Protein AF-A0A838G4J2-F1 (afdb_monomer)

Structure (mmCIF, N/CA/C/O backbone):
data_AF-A0A838G4J2-F1
#
_entry.id   AF-A0A838G4J2-F1
#
loop_
_atom_site.group_PDB
_atom_site.id
_atom_site.type_symbol
_atom_site.label_atom_id
_atom_site.label_alt_id
_atom_site.label_comp_id
_atom_site.label_asym_id
_atom_site.label_entity_id
_atom_site.label_seq_id
_atom_site.pdbx_PDB_ins_code
_atom_site.Cartn_x
_atom_site.Cartn_y
_atom_site.Cartn_z
_atom_site.occupancy
_atom_site.B_iso_or_equiv
_atom_site.auth_seq_id
_atom_site.auth_comp_id
_atom_site.auth_asym_id
_atom_site.auth_atom_id
_atom_site.pdbx_PDB_model_num
ATOM 1 N N . MET A 1 1 ? -29.573 12.559 17.727 1.00 55.06 1 MET A N 1
ATOM 2 C CA . MET A 1 1 ? -28.124 12.362 17.934 1.00 55.06 1 MET A CA 1
ATOM 3 C C . MET A 1 1 ? -27.653 11.123 17.187 1.00 55.06 1 MET A C 1
ATOM 5 O O . MET A 1 1 ? -26.823 11.290 16.319 1.00 55.06 1 MET A O 1
ATOM 9 N N . GLN A 1 2 ? -28.257 9.945 17.402 1.00 57.22 2 GLN A N 1
ATOM 10 C CA . GLN A 1 2 ? -27.925 8.712 16.660 1.00 57.22 2 GLN A CA 1
ATOM 11 C C . GLN A 1 2 ? -28.218 8.785 15.139 1.00 57.22 2 GLN A C 1
ATOM 13 O O . GLN A 1 2 ? -27.348 8.467 14.342 1.00 57.22 2 GLN A O 1
ATOM 18 N N . GLU A 1 3 ? -29.382 9.307 14.717 1.00 57.34 3 GLU A N 1
ATOM 19 C CA . GLU A 1 3 ? -29.702 9.476 13.278 1.00 57.34 3 GLU A CA 1
ATOM 20 C C . GLU A 1 3 ? -28.812 10.508 12.553 1.00 57.34 3 GLU A C 1
ATOM 22 O O . GLU A 1 3 ? -28.558 10.372 11.357 1.00 57.34 3 GLU A O 1
ATOM 27 N N . ASP A 1 4 ? -28.342 11.547 13.255 1.00 63.69 4 ASP A N 1
ATOM 28 C CA . ASP A 1 4 ? -27.438 12.552 12.670 1.00 63.69 4 ASP A CA 1
ATOM 29 C C . ASP A 1 4 ? -26.024 11.985 12.474 1.00 63.69 4 ASP A C 1
ATOM 31 O O . ASP A 1 4 ? -25.364 12.325 11.491 1.00 63.69 4 ASP A O 1
ATOM 35 N N . ASP A 1 5 ? -25.585 11.103 13.377 1.00 71.31 5 ASP A N 1
ATOM 36 C CA . ASP A 1 5 ? -24.287 10.426 13.311 1.00 71.31 5 ASP A CA 1
ATOM 37 C C . ASP A 1 5 ? -24.256 9.375 12.189 1.00 71.31 5 ASP A C 1
ATOM 39 O O . ASP A 1 5 ? -23.360 9.380 11.344 1.00 71.31 5 ASP A O 1
ATOM 43 N N . GLU A 1 6 ? -25.313 8.565 12.064 1.00 73.31 6 GLU A N 1
ATOM 44 C CA . GLU A 1 6 ? -25.460 7.587 10.977 1.00 73.31 6 GLU A CA 1
ATOM 45 C C . GLU A 1 6 ? -25.506 8.267 9.595 1.00 73.31 6 GLU A C 1
ATOM 47 O O . GLU A 1 6 ? -24.807 7.870 8.657 1.00 73.31 6 GLU A O 1
ATOM 52 N N . GLN A 1 7 ? -26.266 9.362 9.458 1.00 76.94 7 GLN A N 1
ATOM 53 C CA . GLN A 1 7 ? -26.267 10.154 8.225 1.00 76.94 7 GLN A CA 1
ATOM 54 C C . GLN A 1 7 ? -24.915 10.820 7.945 1.00 76.94 7 GLN A C 1
ATOM 56 O O . GLN A 1 7 ? -24.562 10.998 6.774 1.00 76.94 7 GLN A O 1
ATOM 61 N N . GLY A 1 8 ? -24.180 11.211 8.988 1.00 80.94 8 GLY A N 1
ATOM 62 C CA . GLY A 1 8 ? -22.815 11.723 8.891 1.00 80.94 8 GLY A CA 1
ATOM 63 C C . GLY A 1 8 ? -21.875 10.677 8.300 1.00 80.94 8 GLY A C 1
ATOM 64 O O . GLY A 1 8 ? -21.269 10.924 7.255 1.00 80.94 8 GLY A O 1
ATOM 65 N N . ARG A 1 9 ? -21.858 9.476 8.887 1.00 84.56 9 ARG A N 1
ATOM 66 C CA . ARG A 1 9 ? -21.062 8.324 8.438 1.00 84.56 9 ARG A CA 1
ATOM 67 C C . ARG A 1 9 ? -21.363 7.930 6.990 1.00 84.56 9 ARG A C 1
ATOM 69 O O . ARG A 1 9 ? -20.446 7.792 6.181 1.00 84.56 9 ARG A O 1
ATOM 76 N N . ILE A 1 10 ? -22.637 7.843 6.600 1.00 84.62 10 ILE A N 1
ATOM 77 C CA . ILE A 1 10 ? -23.020 7.529 5.209 1.00 84.62 10 ILE A CA 1
ATOM 78 C C . ILE A 1 10 ? -22.512 8.599 4.228 1.00 84.62 10 ILE A C 1
ATOM 80 O O . ILE A 1 10 ? -22.009 8.274 3.147 1.00 84.62 10 ILE A O 1
ATOM 84 N N . ARG A 1 11 ? -22.626 9.889 4.579 1.00 83.44 11 ARG A N 1
ATOM 85 C CA . ARG A 1 11 ? -22.100 10.980 3.739 1.00 83.44 11 ARG A CA 1
ATOM 86 C C . ARG A 1 11 ? -20.579 10.915 3.624 1.00 83.44 11 ARG A C 1
ATOM 88 O O . ARG A 1 11 ? -20.072 11.170 2.529 1.00 83.44 11 ARG A O 1
ATOM 95 N N . SER A 1 12 ? -19.894 10.550 4.705 1.00 86.50 12 SER A N 1
ATOM 96 C CA . SER A 1 12 ? -18.450 10.318 4.741 1.00 86.50 12 SER A CA 1
ATOM 97 C C . SER A 1 12 ? -18.023 9.215 3.785 1.00 86.50 12 SER A C 1
ATOM 99 O O . SER A 1 12 ? -17.251 9.480 2.864 1.00 86.50 12 SER A O 1
ATOM 101 N N . LEU A 1 13 ? -18.629 8.025 3.873 1.00 88.94 13 LEU A N 1
ATOM 102 C CA . LEU A 1 13 ? -18.355 6.917 2.947 1.00 88.94 13 LEU A CA 1
ATOM 103 C C . LEU A 1 13 ? -18.586 7.322 1.488 1.00 88.94 13 LEU A C 1
ATOM 105 O O . LEU A 1 13 ? -17.762 7.047 0.615 1.00 88.94 13 LEU A O 1
ATOM 109 N N . ALA A 1 14 ? -19.681 8.033 1.207 1.00 83.31 14 ALA A N 1
ATOM 110 C CA . ALA A 1 14 ? -19.965 8.522 -0.138 1.00 83.31 14 ALA A CA 1
ATOM 111 C C . ALA A 1 14 ? -18.943 9.570 -0.616 1.00 83.31 14 ALA A C 1
ATOM 113 O O . ALA A 1 14 ? -18.635 9.636 -1.809 1.00 83.31 14 ALA A O 1
ATOM 114 N N . SER A 1 15 ? -18.438 10.414 0.286 1.00 84.25 15 SER A N 1
ATOM 115 C CA . SER A 1 15 ? -17.368 11.371 0.000 1.00 84.25 15 SER A CA 1
ATOM 116 C C . SER A 1 15 ? -16.061 10.650 -0.307 1.00 84.25 15 SER A C 1
ATOM 118 O O . SER A 1 15 ? -15.450 10.916 -1.342 1.00 84.25 15 SER A O 1
ATOM 120 N N . MET A 1 16 ? -15.700 9.669 0.517 1.00 85.31 16 MET A N 1
ATOM 121 C CA . MET A 1 16 ? -14.493 8.871 0.356 1.00 85.31 16 MET A CA 1
ATOM 122 C C . MET A 1 16 ? -14.513 8.061 -0.943 1.00 85.31 16 MET A C 1
ATOM 124 O O . MET A 1 16 ? -13.557 8.103 -1.713 1.00 85.31 16 MET A O 1
ATOM 128 N N . ALA A 1 17 ? -15.635 7.417 -1.272 1.00 84.00 17 ALA A N 1
ATOM 129 C CA . ALA A 1 17 ? -15.800 6.715 -2.544 1.00 84.00 17 ALA A CA 1
ATOM 130 C C . ALA A 1 17 ? -15.555 7.624 -3.761 1.00 84.00 17 ALA A C 1
ATOM 132 O O . ALA A 1 17 ? -15.011 7.170 -4.765 1.00 84.00 17 ALA A O 1
ATOM 133 N N . ARG A 1 18 ? -15.921 8.913 -3.675 1.00 82.38 18 ARG A N 1
ATOM 134 C CA . ARG A 1 18 ? -15.622 9.907 -4.720 1.00 82.38 18 ARG A CA 1
ATOM 135 C C . ARG A 1 18 ? -14.167 10.367 -4.690 1.00 82.38 18 ARG A C 1
ATOM 137 O O . ARG A 1 18 ? -13.589 10.544 -5.756 1.00 82.38 18 ARG A O 1
ATOM 144 N N . ALA A 1 19 ? -13.584 10.567 -3.512 1.00 81.62 19 ALA A N 1
ATOM 145 C CA . ALA A 1 19 ? -12.195 11.002 -3.357 1.00 81.62 19 ALA A CA 1
ATOM 146 C C . ALA A 1 19 ? -11.185 9.930 -3.806 1.00 81.62 19 ALA A C 1
ATOM 148 O O . ALA A 1 19 ? -10.143 10.272 -4.357 1.00 81.62 19 ALA A O 1
ATOM 149 N N . LEU A 1 20 ? -11.527 8.648 -3.639 1.00 79.75 20 LEU A N 1
ATOM 150 C CA . LEU A 1 20 ? -10.748 7.482 -4.079 1.00 79.75 20 LEU A CA 1
ATOM 151 C C . LEU A 1 20 ? -11.102 7.007 -5.503 1.00 79.75 20 LEU A C 1
ATOM 153 O O . LEU A 1 20 ? -10.607 5.972 -5.962 1.00 79.75 20 LEU A O 1
ATOM 157 N N . ALA A 1 21 ? -12.004 7.710 -6.197 1.00 69.38 21 ALA A N 1
ATOM 158 C CA . ALA A 1 21 ? -12.370 7.398 -7.577 1.00 69.38 21 ALA A CA 1
ATOM 159 C C . ALA A 1 21 ? -11.276 7.754 -8.608 1.00 69.38 21 ALA A C 1
ATOM 161 O O . ALA A 1 21 ? -11.091 6.963 -9.534 1.00 69.38 21 ALA A O 1
ATOM 162 N N . PRO A 1 22 ? -10.553 8.891 -8.505 1.00 71.06 22 PRO A N 1
ATOM 163 C CA . PRO A 1 22 ? -9.426 9.189 -9.384 1.00 71.06 22 PRO A CA 1
ATOM 164 C C . PRO A 1 22 ? -8.222 8.283 -9.093 1.00 71.06 22 PRO A C 1
ATOM 166 O O . PRO A 1 22 ? -7.974 7.927 -7.940 1.00 71.06 22 PRO A O 1
ATOM 169 N N . SER A 1 23 ? -7.423 7.989 -10.122 1.00 61.53 23 SER A N 1
ATOM 170 C CA . SER A 1 23 ? -6.108 7.357 -9.980 1.00 61.53 23 SER A CA 1
ATOM 171 C C . SER A 1 23 ? -5.197 8.229 -9.112 1.00 61.53 23 SER A C 1
ATOM 173 O O . SER A 1 23 ? -4.906 9.380 -9.447 1.00 61.53 23 SER A O 1
ATOM 175 N N . GLY A 1 24 ? -4.757 7.692 -7.978 1.00 66.94 24 GLY A N 1
ATOM 176 C CA . GLY A 1 24 ? -3.848 8.353 -7.047 1.00 66.94 24 GLY A CA 1
ATOM 177 C C . GLY A 1 24 ? -2.755 7.394 -6.598 1.00 66.94 24 GLY A C 1
ATOM 178 O O . GLY A 1 24 ? -2.951 6.181 -6.599 1.00 66.94 24 GLY A O 1
ATOM 179 N N . ALA A 1 25 ? -1.597 7.933 -6.214 1.00 79.44 25 ALA A N 1
ATOM 180 C CA . ALA A 1 25 ? -0.520 7.118 -5.664 1.00 79.44 25 ALA A CA 1
ATOM 181 C C . ALA A 1 25 ? -1.006 6.375 -4.409 1.00 79.44 25 ALA A C 1
ATOM 183 O O . ALA A 1 25 ? -1.618 6.982 -3.526 1.00 79.44 25 ALA A O 1
ATOM 184 N N . LEU A 1 26 ? -0.694 5.080 -4.323 1.00 85.12 26 LEU A N 1
ATOM 185 C CA . LEU A 1 26 ? -1.144 4.194 -3.249 1.00 85.12 26 LEU A CA 1
ATOM 186 C C . LEU A 1 26 ? -0.941 4.776 -1.832 1.00 85.12 26 LEU A C 1
ATOM 188 O O . LEU A 1 26 ? -1.915 4.778 -1.084 1.00 85.12 26 LEU A O 1
ATOM 192 N N . PRO A 1 27 ? 0.222 5.357 -1.455 1.00 86.06 27 PRO A N 1
ATOM 193 C CA . PRO A 1 27 ? 0.401 5.934 -0.116 1.00 86.06 27 PRO A CA 1
ATOM 194 C C . PRO A 1 27 ? -0.630 7.012 0.235 1.00 86.06 27 PRO A C 1
ATOM 196 O O . PRO A 1 27 ? -1.109 7.071 1.362 1.00 86.06 27 PRO A O 1
ATOM 199 N N . LYS A 1 28 ? -1.030 7.823 -0.749 1.00 87.31 28 LYS A N 1
ATOM 200 C CA . LYS A 1 28 ? -2.012 8.891 -0.555 1.00 87.31 28 LYS A CA 1
ATOM 201 C C . LYS A 1 28 ? -3.428 8.344 -0.380 1.00 87.31 28 LYS A C 1
ATOM 203 O O . LYS A 1 28 ? -4.200 8.901 0.390 1.00 87.31 28 LYS A O 1
ATOM 208 N N . LEU A 1 29 ? -3.776 7.264 -1.086 1.00 90.25 29 LEU A N 1
ATOM 209 C CA . LEU A 1 29 ? -5.066 6.584 -0.907 1.00 90.25 29 LEU A CA 1
ATOM 210 C C . LEU A 1 29 ? -5.195 6.022 0.516 1.00 90.25 29 LEU A C 1
ATOM 212 O O . LEU A 1 29 ? -6.239 6.190 1.141 1.00 90.25 29 LEU A O 1
ATOM 216 N N . LEU A 1 30 ? -4.124 5.399 1.022 1.00 92.75 30 LEU A N 1
ATOM 217 C CA . LEU A 1 30 ? -4.076 4.836 2.375 1.00 92.75 30 LEU A CA 1
ATOM 218 C C . LEU A 1 30 ? -4.164 5.934 3.440 1.00 92.75 30 LEU A C 1
ATOM 220 O O . LEU A 1 30 ? -4.954 5.806 4.366 1.00 92.75 30 LEU A O 1
ATOM 224 N N . GLU A 1 31 ? -3.419 7.031 3.276 1.00 93.06 31 GLU A N 1
ATOM 225 C CA . GLU A 1 31 ? -3.470 8.180 4.189 1.00 93.06 31 GLU A CA 1
ATOM 226 C C . GLU A 1 31 ? -4.873 8.793 4.265 1.00 93.06 31 GLU A C 1
ATOM 228 O O . GLU A 1 31 ? -5.394 8.983 5.359 1.00 93.06 31 GLU A O 1
ATOM 233 N N . MET A 1 32 ? -5.526 9.041 3.124 1.00 92.50 32 MET A N 1
ATOM 234 C CA . MET A 1 32 ? -6.889 9.590 3.116 1.00 92.50 32 MET A CA 1
ATOM 235 C C . MET A 1 32 ? -7.882 8.666 3.827 1.00 92.50 32 MET A C 1
ATOM 237 O O . MET A 1 32 ? -8.723 9.138 4.588 1.00 92.50 32 MET A O 1
ATOM 241 N N . ALA A 1 33 ? -7.793 7.353 3.594 1.00 93.75 33 ALA A N 1
ATOM 242 C CA . ALA A 1 33 ? -8.650 6.389 4.275 1.00 93.75 33 ALA A CA 1
ATOM 243 C C . ALA A 1 33 ? -8.375 6.333 5.785 1.00 93.75 33 ALA A C 1
ATOM 245 O O . ALA A 1 33 ? -9.323 6.240 6.562 1.00 93.75 33 ALA A O 1
ATOM 246 N N . ALA A 1 34 ? -7.110 6.445 6.200 1.00 96.12 34 ALA A N 1
ATOM 247 C CA . ALA A 1 34 ? -6.728 6.506 7.606 1.00 96.12 34 ALA A CA 1
ATOM 248 C C . ALA A 1 34 ? -7.311 7.750 8.294 1.00 96.12 34 ALA A C 1
ATOM 250 O O . ALA A 1 34 ? -7.906 7.635 9.363 1.00 96.12 34 ALA A O 1
ATOM 251 N N . GLU A 1 35 ? -7.187 8.934 7.681 1.00 95.56 35 GLU A N 1
ATOM 252 C CA . GLU A 1 35 ? -7.717 10.189 8.241 1.00 95.56 35 GLU A CA 1
ATOM 253 C C . GLU A 1 35 ? -9.244 10.153 8.379 1.00 95.56 35 GLU A C 1
ATOM 255 O O . GLU A 1 35 ? -9.797 10.598 9.385 1.00 95.56 35 GLU A O 1
ATOM 260 N N . GLU A 1 36 ? -9.927 9.571 7.396 1.00 94.62 36 GLU A N 1
ATOM 261 C CA . GLU A 1 36 ? -11.376 9.386 7.422 1.00 94.62 36 GLU A CA 1
ATOM 262 C C . GLU A 1 36 ? -11.824 8.404 8.500 1.00 94.62 36 GLU A C 1
ATOM 264 O O . GLU A 1 36 ? -12.756 8.700 9.246 1.00 94.62 36 GLU A O 1
ATOM 269 N N . ALA A 1 37 ? -11.152 7.255 8.612 1.00 95.12 37 ALA A N 1
ATOM 270 C CA . ALA A 1 37 ? -11.400 6.313 9.696 1.00 95.12 37 ALA A CA 1
ATOM 271 C C . ALA A 1 37 ? -11.196 6.999 11.053 1.00 95.12 37 ALA A C 1
ATOM 273 O O . ALA A 1 37 ? -12.051 6.888 11.926 1.00 95.12 37 ALA A O 1
ATOM 274 N N . CYS A 1 38 ? -10.115 7.770 11.203 1.00 96.38 38 CYS A N 1
ATOM 275 C CA . CYS A 1 38 ? -9.794 8.468 12.444 1.00 96.38 38 CYS A CA 1
ATOM 276 C C . CYS A 1 38 ? -10.901 9.447 12.850 1.00 96.38 38 CYS A C 1
ATOM 278 O O . CYS A 1 38 ? -11.342 9.439 13.998 1.00 96.38 38 CYS A O 1
ATOM 280 N N . GLY A 1 39 ? -11.394 10.250 11.903 1.00 93.88 39 GLY A N 1
ATOM 281 C CA . GLY A 1 39 ? -12.465 11.212 12.156 1.00 93.88 39 GLY A CA 1
ATOM 282 C C . GLY A 1 39 ? -13.822 10.557 12.419 1.00 93.88 39 GLY A C 1
ATOM 283 O O . GLY A 1 39 ? -14.478 10.881 13.406 1.00 93.88 39 GLY A O 1
ATOM 284 N N . ALA A 1 40 ? -14.251 9.637 11.555 1.00 92.12 40 ALA A N 1
ATOM 285 C CA . ALA A 1 40 ? -15.595 9.062 11.611 1.00 92.12 40 ALA A CA 1
ATOM 286 C C . ALA A 1 40 ? -15.789 8.047 12.747 1.00 92.12 40 ALA A C 1
ATOM 288 O O . ALA A 1 40 ? -16.898 7.908 13.259 1.00 92.12 40 ALA A O 1
ATOM 289 N N . LEU A 1 41 ? -14.717 7.361 13.156 1.00 94.06 41 LEU A N 1
ATOM 290 C CA . LEU A 1 41 ? -14.727 6.481 14.323 1.00 94.06 41 LEU A CA 1
ATOM 291 C C . LEU A 1 41 ? -14.454 7.236 15.629 1.00 94.06 41 LEU A C 1
ATOM 293 O O . LEU A 1 41 ? -14.418 6.602 16.682 1.00 94.06 41 LEU A O 1
ATOM 297 N N . CYS A 1 42 ? -14.212 8.553 15.588 1.00 94.44 42 CYS A N 1
ATOM 298 C CA . CYS A 1 42 ? -13.693 9.305 16.734 1.00 94.44 42 CYS A CA 1
ATOM 299 C C . CYS A 1 42 ? -12.491 8.585 17.374 1.00 94.44 42 CYS A C 1
ATOM 301 O O . CYS A 1 42 ? -12.417 8.444 18.594 1.00 94.44 42 CYS A O 1
ATOM 303 N N . ALA A 1 43 ? -11.607 8.031 16.543 1.00 96.94 43 ALA A N 1
ATOM 304 C CA . ALA A 1 43 ? -10.437 7.313 17.015 1.00 96.94 43 ALA A CA 1
ATOM 305 C C . ALA A 1 43 ? -9.373 8.319 17.462 1.00 96.94 43 ALA A C 1
ATOM 307 O O . ALA A 1 43 ? -9.205 9.382 16.861 1.00 96.94 43 ALA A O 1
ATOM 308 N N . ALA A 1 44 ? -8.628 7.951 18.497 1.00 97.12 44 ALA A N 1
ATOM 309 C CA . ALA A 1 44 ? -7.443 8.665 18.923 1.00 97.12 44 ALA A CA 1
ATOM 310 C C . ALA A 1 44 ? -6.344 8.562 17.860 1.00 97.12 44 ALA A C 1
ATOM 312 O O . ALA A 1 44 ? -5.781 9.580 17.477 1.00 97.12 44 ALA A O 1
ATOM 313 N N . SER A 1 45 ? -6.063 7.359 17.354 1.00 97.38 45 SER A N 1
ATOM 314 C CA . SER A 1 45 ? -5.154 7.151 16.223 1.00 97.38 45 SER A CA 1
ATOM 315 C C . SER A 1 45 ? -5.636 6.036 15.301 1.00 97.38 45 SER A C 1
ATOM 317 O O . SER A 1 45 ? -6.426 5.181 15.706 1.00 97.38 45 SER A O 1
ATOM 319 N N . VAL A 1 46 ? -5.171 6.064 14.049 1.00 97.56 46 VAL A N 1
ATOM 320 C CA . VAL A 1 46 ? -5.384 5.000 13.061 1.00 97.56 46 VAL A CA 1
ATOM 321 C C . VAL A 1 46 ? -4.086 4.708 12.321 1.00 97.56 46 VAL A C 1
ATOM 323 O O . VAL A 1 46 ? -3.469 5.610 11.753 1.00 97.56 46 VAL A O 1
ATOM 326 N N . SER A 1 47 ? -3.732 3.434 12.268 1.00 95.69 47 SER A N 1
ATOM 327 C CA . SER A 1 47 ? -2.593 2.887 11.544 1.00 95.69 47 SER A CA 1
ATOM 328 C C . SER A 1 47 ? -3.083 2.086 10.348 1.00 95.69 47 SER A C 1
ATOM 330 O O . SER A 1 47 ? -4.050 1.329 10.447 1.00 95.69 47 SER A O 1
ATOM 332 N N . VAL A 1 48 ? -2.419 2.239 9.205 1.00 95.38 48 VAL 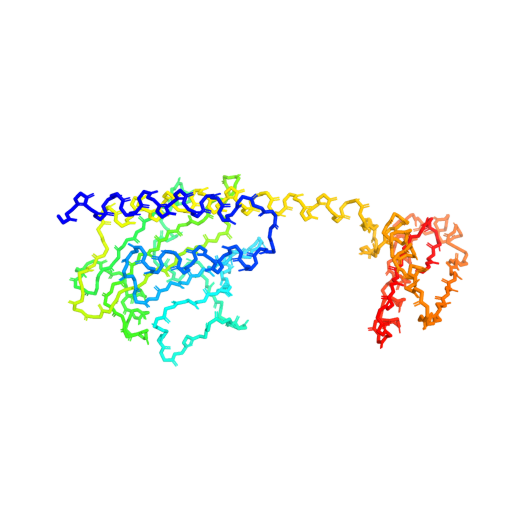A N 1
ATOM 333 C CA . VAL A 1 48 ? -2.651 1.403 8.024 1.00 95.38 48 VAL A CA 1
ATOM 334 C C . VAL A 1 48 ? -1.368 0.677 7.684 1.00 95.38 48 VAL A C 1
ATOM 336 O O . VAL A 1 48 ? -0.348 1.300 7.373 1.00 95.38 48 VAL A O 1
ATOM 339 N N . SER A 1 49 ? -1.447 -0.645 7.675 1.00 92.12 49 SER A N 1
ATOM 340 C CA . SER A 1 49 ? -0.301 -1.521 7.502 1.00 92.12 49 SER A CA 1
ATOM 341 C C . SER A 1 49 ? -0.482 -2.429 6.296 1.00 92.12 49 SER A C 1
ATOM 343 O O . SER A 1 49 ? -1.594 -2.789 5.913 1.00 92.12 49 SER A O 1
ATOM 345 N N . ARG A 1 50 ? 0.628 -2.801 5.663 1.00 90.81 50 ARG A N 1
ATOM 346 C CA . ARG A 1 50 ? 0.656 -3.665 4.484 1.00 90.81 50 ARG A CA 1
ATOM 347 C C . ARG A 1 50 ? 1.347 -4.976 4.813 1.00 90.81 50 ARG A C 1
ATOM 349 O O . ARG A 1 50 ? 2.469 -4.976 5.318 1.00 90.81 50 ARG A O 1
ATOM 356 N N . LEU A 1 51 ? 0.717 -6.083 4.436 1.00 86.44 51 LEU A N 1
ATOM 357 C CA . LEU A 1 51 ? 1.339 -7.397 4.490 1.00 86.44 51 LEU A CA 1
ATOM 358 C C . LEU A 1 51 ? 2.391 -7.515 3.383 1.00 86.44 51 LEU A C 1
ATOM 360 O O . LEU A 1 51 ? 2.146 -7.215 2.207 1.00 86.44 51 LEU A O 1
ATOM 364 N N . ARG A 1 52 ? 3.585 -7.971 3.745 1.00 78.81 52 ARG A N 1
ATOM 365 C CA . ARG A 1 52 ? 4.639 -8.259 2.781 1.00 78.81 52 ARG A CA 1
ATOM 366 C C . ARG A 1 52 ? 4.316 -9.546 2.023 1.00 78.81 52 ARG A C 1
ATOM 368 O O . ARG A 1 52 ? 3.950 -10.571 2.587 1.00 78.81 52 ARG A O 1
ATOM 375 N N . SER A 1 53 ? 4.483 -9.497 0.703 1.00 70.44 53 SER A N 1
ATOM 376 C CA . SER A 1 53 ? 4.194 -10.643 -0.162 1.00 70.44 53 SER A CA 1
ATOM 377 C C . SER A 1 53 ? 5.058 -11.855 0.209 1.00 70.44 53 SER A C 1
ATOM 379 O O . SER A 1 53 ? 6.285 -11.754 0.267 1.00 70.44 53 SER A O 1
ATOM 381 N N . GLY A 1 54 ? 4.411 -12.999 0.447 1.00 59.47 54 GLY A N 1
ATOM 382 C CA . GLY A 1 54 ? 5.079 -14.264 0.762 1.00 59.47 54 GLY A CA 1
ATOM 383 C C . GLY A 1 54 ? 5.615 -14.387 2.194 1.00 59.47 54 GLY A C 1
ATOM 384 O O . GLY A 1 54 ? 6.309 -15.362 2.477 1.00 59.47 54 GLY A O 1
ATOM 385 N N . SER A 1 55 ? 5.309 -13.447 3.093 1.00 68.94 55 SER A N 1
ATOM 386 C CA . SER A 1 55 ? 5.622 -13.547 4.523 1.00 68.94 55 SER A CA 1
ATOM 387 C C . SER A 1 55 ? 4.422 -13.161 5.394 1.00 68.94 55 SER A C 1
ATOM 389 O O . SER A 1 55 ? 3.411 -12.672 4.901 1.00 68.94 55 SER A O 1
ATOM 391 N N . LEU A 1 56 ? 4.541 -13.404 6.701 1.00 70.19 56 LEU A N 1
ATOM 392 C CA . LEU A 1 56 ? 3.612 -12.913 7.727 1.00 70.19 56 LEU A CA 1
ATOM 393 C C . LEU A 1 56 ? 4.086 -11.579 8.326 1.00 70.19 56 LEU A C 1
ATOM 395 O O . LEU A 1 56 ? 3.688 -11.221 9.424 1.00 70.19 56 LEU A O 1
ATOM 399 N N . GLU A 1 57 ? 4.998 -10.879 7.653 1.00 78.75 57 GLU A N 1
ATOM 400 C CA . GLU A 1 57 ? 5.523 -9.596 8.122 1.00 78.75 57 GLU A CA 1
ATOM 401 C C . GLU A 1 57 ? 4.595 -8.484 7.642 1.00 78.75 57 GLU A C 1
ATOM 403 O O . GLU A 1 57 ? 4.365 -8.329 6.439 1.00 78.75 57 GLU A O 1
ATOM 408 N N . VAL A 1 58 ? 4.066 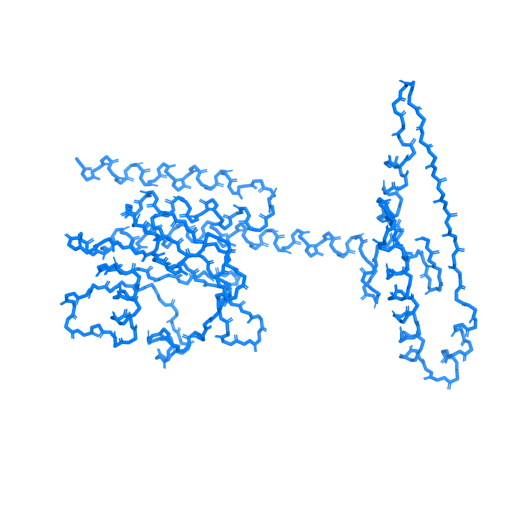-7.717 8.581 1.00 82.69 58 VAL A N 1
ATOM 409 C CA . VAL A 1 58 ? 3.216 -6.562 8.330 1.00 82.69 58 VAL A CA 1
ATOM 410 C C . VAL A 1 58 ? 4.042 -5.315 8.605 1.00 82.69 58 VAL A C 1
ATOM 412 O O . VAL A 1 58 ? 4.762 -5.246 9.597 1.00 82.69 58 VAL A O 1
ATOM 415 N N . ARG A 1 59 ? 3.977 -4.341 7.697 1.00 89.44 59 ARG A N 1
ATOM 416 C CA . ARG A 1 59 ? 4.692 -3.070 7.818 1.00 89.44 59 ARG A CA 1
ATOM 417 C C . ARG A 1 59 ? 3.710 -1.917 7.831 1.00 89.44 59 ARG A C 1
ATOM 419 O O . ARG A 1 59 ? 2.934 -1.775 6.881 1.00 89.44 59 ARG A O 1
ATOM 426 N N . THR A 1 60 ? 3.796 -1.072 8.846 1.00 90.88 60 THR A N 1
ATOM 427 C CA . THR A 1 60 ? 2.990 0.142 8.937 1.00 90.88 60 THR A CA 1
ATOM 428 C C . THR A 1 60 ? 3.402 1.117 7.835 1.00 90.88 60 THR A C 1
ATOM 430 O O . THR A 1 60 ? 4.585 1.375 7.612 1.00 90.88 60 THR A O 1
ATOM 433 N N . ILE A 1 61 ? 2.425 1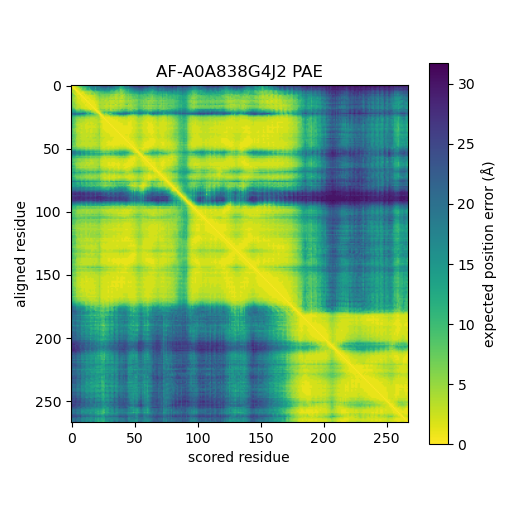.616 7.079 1.00 92.69 61 ILE A N 1
ATOM 434 C CA . ILE A 1 61 ? 2.638 2.564 5.977 1.00 92.69 61 ILE A CA 1
ATOM 435 C C . ILE A 1 61 ? 2.379 3.995 6.441 1.00 92.69 61 ILE A C 1
ATOM 437 O O . ILE A 1 61 ? 3.092 4.913 6.032 1.00 92.69 61 ILE A O 1
ATOM 441 N N . VAL A 1 62 ? 1.346 4.189 7.261 1.00 95.31 62 VAL A N 1
ATOM 442 C CA . VAL A 1 62 ? 0.965 5.501 7.783 1.00 95.31 62 VAL A CA 1
ATOM 443 C C . VAL A 1 62 ? 0.241 5.361 9.119 1.00 95.31 62 VAL A C 1
ATOM 445 O O . VAL A 1 62 ? -0.604 4.480 9.264 1.00 95.31 62 VAL A O 1
ATOM 448 N N . ASN A 1 63 ? 0.550 6.265 10.047 1.00 96.25 63 ASN A N 1
ATOM 449 C CA . ASN A 1 63 ? -0.170 6.472 11.301 1.00 96.25 63 ASN A CA 1
ATOM 450 C C . ASN A 1 63 ? -0.761 7.888 11.313 1.00 96.25 63 ASN A C 1
ATOM 452 O O . ASN A 1 63 ? -0.060 8.857 11.021 1.00 96.25 63 ASN A O 1
ATOM 456 N N . VAL A 1 64 ? -2.033 8.050 11.664 1.00 97.12 64 VAL A N 1
ATOM 457 C CA . VAL A 1 64 ? -2.701 9.360 11.758 1.00 97.12 64 VAL A CA 1
ATOM 458 C C . VAL A 1 64 ? -3.392 9.538 13.107 1.00 97.12 64 VAL A C 1
ATOM 460 O O . VAL A 1 64 ? -3.654 8.564 13.806 1.00 97.12 64 VAL A O 1
ATOM 463 N N . GLY A 1 65 ? -3.719 10.785 13.450 1.00 96.62 65 GLY A N 1
ATOM 464 C CA . GLY A 1 65 ? -4.372 11.139 14.712 1.00 96.62 65 GLY A CA 1
ATOM 465 C C . GLY A 1 65 ? -3.382 11.571 15.796 1.00 96.62 65 GLY A C 1
ATOM 466 O O . GLY A 1 65 ? -2.307 12.097 15.497 1.00 96.62 65 GLY A O 1
ATOM 467 N N . ASP A 1 66 ? -3.777 11.387 17.051 1.00 95.81 66 ASP A N 1
ATOM 468 C CA . ASP A 1 66 ? -2.951 11.601 18.234 1.00 95.81 66 ASP A CA 1
ATOM 469 C C . ASP A 1 66 ? -2.061 10.378 18.479 1.00 95.81 66 ASP A C 1
ATOM 471 O O . ASP A 1 66 ? -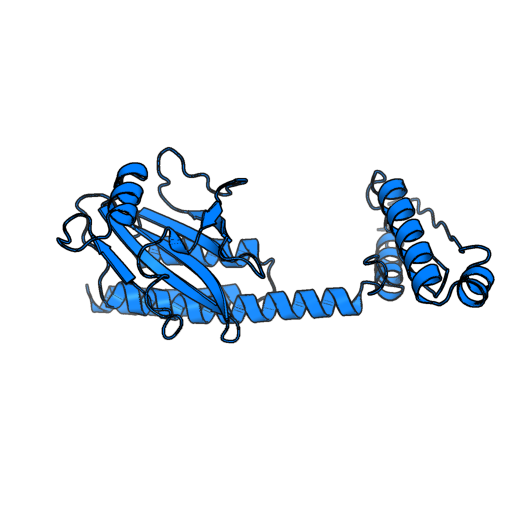2.480 9.375 19.064 1.00 95.81 66 ASP A O 1
ATOM 475 N N . LEU A 1 67 ? -0.842 10.452 17.955 1.00 92.19 67 LEU A N 1
ATOM 476 C CA . LEU A 1 67 ? 0.131 9.366 17.969 1.00 92.19 67 LEU A CA 1
ATOM 477 C C . LEU A 1 67 ? 0.752 9.188 19.360 1.00 92.19 67 LEU A C 1
ATOM 479 O O . LEU A 1 67 ? 1.086 10.157 20.044 1.00 92.19 67 LEU A O 1
ATOM 483 N N . GLY A 1 68 ? 0.924 7.936 19.771 1.00 83.25 68 GLY A N 1
ATOM 484 C CA . GLY A 1 68 ? 1.602 7.553 20.998 1.00 83.25 68 GLY A CA 1
ATOM 485 C C . GLY A 1 68 ? 3.096 7.911 21.000 1.00 83.25 68 GLY A C 1
ATOM 486 O O . GLY A 1 68 ? 3.664 8.322 19.988 1.00 83.25 68 GLY A O 1
ATOM 487 N N . PRO A 1 69 ? 3.787 7.728 22.140 1.00 81.00 69 PRO A N 1
ATOM 488 C CA . PRO A 1 69 ? 5.139 8.258 22.363 1.00 81.00 69 PRO A CA 1
ATOM 489 C C . PRO A 1 69 ? 6.217 7.765 21.386 1.00 81.00 69 PRO A C 1
ATOM 491 O O . PRO A 1 69 ? 7.239 8.429 21.227 1.00 81.00 69 PRO A O 1
ATOM 494 N N . ASN A 1 70 ? 5.995 6.602 20.770 1.00 81.94 70 ASN A N 1
ATOM 495 C CA . ASN A 1 70 ? 6.927 5.946 19.852 1.00 81.94 70 ASN A CA 1
ATOM 496 C C . ASN A 1 70 ? 6.347 5.789 18.436 1.00 81.94 70 ASN A C 1
ATOM 498 O O . ASN A 1 70 ? 6.945 5.102 17.614 1.00 81.94 70 ASN A O 1
ATOM 502 N N . GLU A 1 71 ? 5.183 6.380 18.163 1.00 86.25 71 GLU A N 1
ATOM 503 C CA . GLU A 1 71 ? 4.545 6.307 16.853 1.00 86.25 71 GLU A CA 1
ATOM 504 C C . GLU A 1 71 ? 5.021 7.466 15.969 1.00 86.25 71 GLU A C 1
ATOM 506 O O . GLU A 1 71 ? 5.007 8.637 16.356 1.00 86.25 71 GLU A O 1
ATOM 511 N N . GLU A 1 72 ? 5.416 7.141 14.741 1.00 90.75 72 GLU A N 1
ATOM 512 C CA . GLU A 1 72 ? 5.730 8.121 13.704 1.00 90.75 72 GLU A CA 1
ATOM 513 C C . GLU A 1 72 ? 4.642 8.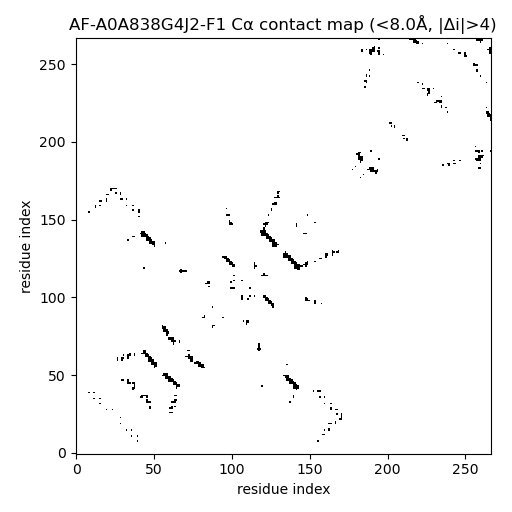103 12.633 1.00 90.75 72 GLU A C 1
ATOM 515 O O . GLU A 1 72 ? 4.116 7.048 12.293 1.00 90.75 72 GLU A O 1
ATOM 520 N N . ARG A 1 73 ? 4.324 9.262 12.042 1.00 92.12 73 ARG A N 1
ATOM 521 C CA . ARG A 1 73 ? 3.302 9.342 10.982 1.00 92.12 73 ARG A CA 1
ATOM 522 C C . ARG A 1 73 ? 3.666 8.524 9.739 1.00 92.12 73 ARG A C 1
ATOM 524 O O . ARG A 1 73 ? 2.786 7.929 9.130 1.00 92.12 73 ARG A O 1
ATOM 531 N N . TRP A 1 74 ? 4.946 8.493 9.370 1.00 92.00 74 TRP A N 1
ATOM 532 C CA . TRP A 1 74 ? 5.468 7.709 8.244 1.00 92.00 74 TRP A CA 1
ATOM 533 C C . TRP A 1 74 ? 6.654 6.868 8.718 1.00 92.00 74 TRP A C 1
ATOM 535 O O . TRP A 1 74 ? 7.805 7.264 8.511 1.00 92.00 74 TRP A O 1
ATOM 545 N N . PRO A 1 75 ? 6.389 5.744 9.394 1.00 86.88 75 PRO A N 1
ATOM 546 C CA . PRO A 1 75 ? 7.437 4.971 10.032 1.00 86.88 75 PRO A CA 1
ATOM 547 C C . PRO A 1 75 ? 8.324 4.276 8.994 1.00 86.88 75 PRO A C 1
ATOM 549 O O . PRO A 1 75 ? 7.859 3.731 7.989 1.00 86.88 75 PRO A O 1
ATOM 552 N N . VAL A 1 76 ? 9.635 4.272 9.240 1.00 76.44 76 VAL A N 1
ATOM 553 C CA . VAL A 1 76 ? 10.600 3.585 8.365 1.00 76.44 76 VAL A CA 1
ATOM 554 C C . VAL A 1 76 ? 10.754 2.117 8.767 1.00 76.44 76 VAL A C 1
ATOM 556 O O . VAL A 1 76 ? 10.734 1.261 7.882 1.00 76.44 76 VAL A O 1
ATOM 559 N N . ASP A 1 77 ? 10.821 1.824 10.068 1.00 75.94 77 ASP A N 1
ATOM 560 C CA . ASP A 1 77 ? 11.180 0.503 10.614 1.00 75.94 77 ASP A CA 1
ATOM 561 C C . ASP A 1 77 ? 10.101 -0.094 11.541 1.00 75.94 77 ASP A C 1
ATOM 563 O O . ASP A 1 77 ? 10.392 -0.918 12.404 1.00 75.94 77 ASP A O 1
ATOM 567 N N . GLU A 1 78 ? 8.840 0.305 11.368 1.00 82.50 78 GLU A N 1
ATOM 568 C CA . GLU A 1 78 ? 7.716 -0.282 12.102 1.00 82.50 78 GLU A CA 1
ATOM 569 C C . GLU A 1 78 ? 7.177 -1.498 11.338 1.00 82.50 78 GLU A C 1
ATOM 571 O O . GLU A 1 78 ? 6.378 -1.388 10.401 1.00 82.50 78 GLU A O 1
ATOM 576 N N . ALA A 1 79 ? 7.697 -2.668 11.701 1.00 78.31 79 ALA A N 1
ATOM 577 C CA . ALA A 1 79 ? 7.266 -3.951 11.174 1.00 78.31 79 ALA A CA 1
ATOM 578 C C . ALA A 1 79 ? 7.059 -4.949 12.313 1.00 78.31 79 ALA A C 1
ATOM 580 O O . ALA A 1 79 ? 7.843 -5.000 13.261 1.00 78.31 79 ALA A O 1
ATOM 581 N N . TYR A 1 80 ? 6.014 -5.754 12.188 1.00 76.88 80 TYR A N 1
ATOM 582 C CA . TYR A 1 80 ? 5.620 -6.755 13.169 1.00 76.88 80 TYR A CA 1
ATOM 583 C C . TYR A 1 80 ? 5.212 -8.048 12.474 1.00 76.88 80 TYR A C 1
ATOM 585 O O . TYR A 1 80 ? 4.907 -8.072 11.275 1.00 76.88 80 TYR A O 1
ATOM 593 N N . LEU A 1 81 ? 5.219 -9.156 13.211 1.00 68.81 81 LEU A N 1
ATOM 594 C CA . LEU A 1 81 ? 4.684 -10.404 12.687 1.00 68.81 81 LEU A CA 1
ATOM 595 C C . LEU A 1 81 ? 3.180 -10.444 12.919 1.00 68.81 81 LEU A C 1
ATOM 597 O O . LEU A 1 81 ? 2.690 -10.232 14.020 1.00 68.81 81 LEU A O 1
ATOM 601 N N . MET A 1 82 ? 2.442 -10.824 11.886 1.00 64.25 82 MET A N 1
ATOM 602 C CA . MET A 1 82 ? 0.993 -10.994 11.934 1.00 64.25 82 MET A CA 1
ATOM 603 C C . MET A 1 82 ? 0.551 -11.972 13.037 1.00 64.25 82 MET A C 1
ATOM 605 O O . MET A 1 82 ? -0.546 -11.864 13.556 1.00 64.25 82 MET A O 1
ATOM 609 N N . SER A 1 83 ? 1.419 -12.910 13.436 1.00 59.12 83 SER A N 1
ATOM 610 C CA . SER A 1 83 ? 1.181 -13.842 14.546 1.00 59.12 83 SER A CA 1
ATOM 611 C C . SER A 1 83 ? 1.312 -13.231 15.950 1.00 59.12 83 SER A C 1
ATOM 613 O O . SER A 1 83 ? 0.966 -13.899 16.921 1.00 59.12 83 SER A O 1
ATOM 615 N N . GLU A 1 84 ? 1.878 -12.028 16.080 1.00 57.00 84 GLU A N 1
ATOM 616 C CA . GLU A 1 84 ? 2.019 -11.303 17.356 1.00 57.00 84 GLU A CA 1
ATOM 617 C C . GLU A 1 84 ? 0.722 -10.566 17.739 1.00 57.00 84 GLU A C 1
ATOM 619 O O . GLU A 1 84 ? 0.466 -10.328 18.923 1.00 57.00 84 GLU A O 1
ATOM 624 N N . PHE A 1 85 ? -0.139 -10.319 16.750 1.00 55.28 85 PHE A N 1
ATOM 625 C CA . PHE A 1 85 ? -1.532 -9.929 16.929 1.00 55.28 85 PHE A CA 1
ATOM 626 C C . PHE A 1 85 ? -2.321 -11.199 17.252 1.00 55.28 85 PHE A C 1
ATOM 628 O O . PHE A 1 85 ? -2.449 -12.106 16.423 1.00 55.28 85 PHE A O 1
ATOM 635 N N . GLY A 1 86 ? -2.746 -11.330 18.511 1.00 48.59 86 GLY A N 1
ATOM 636 C CA . GLY A 1 86 ? -3.397 -12.550 18.973 1.00 48.59 86 GLY A CA 1
ATOM 637 C C . GLY A 1 86 ? -4.668 -12.848 18.167 1.00 48.59 86 GLY A C 1
ATOM 638 O O . GLY A 1 86 ? -5.390 -11.951 17.751 1.00 48.59 86 GLY A O 1
ATOM 639 N N . ASP A 1 87 ? -4.872 -14.141 17.926 1.00 45.69 87 ASP A N 1
ATOM 640 C CA . ASP A 1 87 ? -5.936 -14.772 17.134 1.00 45.69 87 ASP A CA 1
ATOM 641 C C . ASP A 1 87 ? -5.914 -14.679 15.597 1.00 45.69 87 ASP A C 1
ATOM 643 O O . ASP A 1 87 ? -6.626 -15.462 14.969 1.00 45.69 87 ASP A O 1
ATOM 647 N N . LEU A 1 88 ? -4.946 -14.008 14.949 1.00 47.25 88 LEU A N 1
ATOM 648 C CA . LEU A 1 88 ? -4.592 -14.373 13.550 1.00 47.25 88 LEU A CA 1
ATOM 649 C C . LEU A 1 88 ? -4.008 -15.802 13.442 1.00 47.25 88 LEU A C 1
ATOM 651 O O . LEU A 1 88 ? -3.784 -16.325 12.350 1.00 47.25 88 LEU A O 1
ATOM 655 N N . ASN A 1 89 ? -3.796 -16.449 14.594 1.00 38.44 89 ASN A N 1
ATOM 656 C CA . ASN A 1 89 ? -3.367 -17.834 14.762 1.00 38.44 89 ASN A CA 1
ATOM 657 C C . ASN A 1 89 ? -4.525 -18.841 14.969 1.00 38.44 89 ASN A C 1
ATOM 659 O O . ASN A 1 89 ? -4.253 -20.038 15.097 1.00 38.44 89 ASN A O 1
ATOM 663 N N . VAL A 1 90 ? -5.798 -18.419 14.988 1.00 37.44 90 VAL A N 1
ATOM 664 C CA . VAL A 1 90 ? -6.949 -19.335 15.124 1.00 37.44 90 VAL A CA 1
ATOM 665 C C . VAL A 1 90 ? -7.708 -19.430 13.802 1.00 37.44 90 VAL A C 1
ATOM 667 O O . VAL A 1 90 ? -8.745 -18.820 13.597 1.00 37.44 90 VAL A O 1
ATOM 670 N N . GLY A 1 91 ? -7.177 -20.271 12.913 1.00 37.84 91 GLY A N 1
ATOM 671 C CA . GLY A 1 91 ? -7.871 -20.738 11.714 1.00 37.84 91 GLY A CA 1
ATOM 672 C C . GLY A 1 91 ? -7.737 -19.793 10.524 1.00 37.84 91 GLY A C 1
ATOM 673 O O . GLY A 1 91 ? -8.379 -18.757 10.451 1.00 37.84 91 GLY A O 1
ATOM 674 N N . MET A 1 92 ? -6.977 -20.223 9.518 1.00 42.50 92 MET A N 1
ATOM 675 C CA . MET A 1 92 ? -6.906 -19.614 8.180 1.00 42.50 92 MET A CA 1
ATOM 676 C C . MET A 1 92 ? -8.256 -19.590 7.415 1.00 42.50 92 MET A C 1
ATOM 678 O O . MET A 1 92 ? -8.250 -19.415 6.198 1.00 42.50 92 MET A O 1
ATOM 682 N N . ASP A 1 93 ? -9.393 -19.776 8.091 1.00 44.03 93 ASP A N 1
ATOM 683 C CA . ASP A 1 93 ? -10.705 -19.940 7.468 1.00 44.03 93 ASP A CA 1
ATOM 684 C C . ASP A 1 93 ? -11.562 -18.656 7.501 1.00 44.03 93 ASP A C 1
ATOM 686 O O . ASP A 1 93 ? -12.353 -18.471 6.580 1.00 44.03 93 ASP A O 1
ATOM 690 N N . GLU A 1 94 ? -11.371 -17.721 8.449 1.00 53.47 94 GLU A N 1
ATOM 691 C CA . GLU A 1 94 ? -12.095 -16.432 8.477 1.00 53.47 94 GLU A CA 1
ATOM 692 C C . GLU A 1 94 ? -11.227 -15.290 9.048 1.00 53.47 94 GLU A C 1
ATOM 694 O O . GLU A 1 94 ? -10.960 -15.226 10.244 1.00 53.47 94 GLU A O 1
ATOM 699 N N . VAL A 1 95 ? -10.792 -14.357 8.191 1.00 65.56 95 VAL A N 1
ATOM 700 C CA . VAL A 1 95 ? -10.172 -13.095 8.632 1.00 65.56 95 VAL A CA 1
ATOM 701 C C . VAL A 1 95 ? -11.303 -12.129 8.990 1.00 65.56 95 VAL A C 1
ATOM 703 O O . VAL A 1 95 ? -12.021 -11.678 8.097 1.00 65.56 95 VAL A O 1
ATOM 706 N N . VAL A 1 96 ? -11.493 -11.854 10.279 1.00 74.31 96 VAL A N 1
ATOM 707 C CA . VAL A 1 96 ? -12.612 -11.047 10.800 1.00 74.31 96 VAL A CA 1
ATOM 708 C C . VAL A 1 96 ? -12.130 -9.738 11.415 1.00 74.31 96 VAL A C 1
ATOM 710 O O . VAL A 1 96 ? -10.962 -9.599 11.746 1.00 74.31 96 VAL A O 1
ATOM 713 N N . THR A 1 97 ? -13.035 -8.778 11.559 1.00 84.25 97 THR A N 1
ATOM 714 C CA . THR A 1 97 ? -12.805 -7.537 12.307 1.00 84.25 97 THR A CA 1
ATOM 715 C C . THR A 1 97 ? -12.981 -7.802 13.805 1.00 84.25 97 THR A C 1
ATOM 717 O O . THR A 1 97 ? -13.971 -8.426 14.198 1.00 84.25 97 THR A O 1
ATOM 720 N N . TRP A 1 98 ? -12.074 -7.317 14.656 1.00 85.94 98 TRP A N 1
ATOM 721 C CA . TRP A 1 98 ? -12.185 -7.444 16.116 1.00 85.94 98 TRP A CA 1
ATOM 722 C C . TRP A 1 98 ? -11.921 -6.123 16.831 1.00 85.94 98 TRP A C 1
ATOM 724 O O . TRP A 1 98 ? -11.159 -5.282 16.363 1.00 85.94 98 TRP A O 1
ATOM 734 N N . ALA A 1 99 ? -12.546 -5.965 17.995 1.00 90.94 99 ALA A N 1
ATOM 735 C CA . ALA A 1 99 ? -12.343 -4.834 18.885 1.00 90.94 99 ALA A CA 1
ATOM 736 C C . ALA A 1 99 ? -12.008 -5.339 20.288 1.00 90.94 99 ALA A C 1
ATOM 738 O O . ALA A 1 99 ? -12.600 -6.321 20.739 1.00 90.94 99 ALA A O 1
ATOM 739 N N . TRP A 1 100 ? -11.089 -4.652 20.960 1.00 92.69 100 TRP A N 1
ATOM 740 C CA . TRP A 1 100 ? -10.676 -4.953 22.326 1.00 92.69 100 TRP A CA 1
ATOM 741 C C . TRP A 1 100 ? -10.731 -3.704 23.189 1.00 92.69 100 TRP A C 1
ATOM 743 O O . TRP A 1 100 ? -10.323 -2.624 22.763 1.00 92.69 100 TRP A O 1
ATOM 753 N N . ASP A 1 101 ? -11.168 -3.860 24.430 1.00 94.56 101 ASP A N 1
ATOM 754 C CA . ASP A 1 101 ? -11.037 -2.855 25.476 1.00 94.56 101 ASP A CA 1
ATOM 755 C C . ASP A 1 101 ? -10.092 -3.356 26.578 1.00 94.56 101 ASP A C 1
ATOM 757 O O . ASP A 1 101 ? -10.075 -4.539 26.924 1.00 94.56 101 ASP A O 1
ATOM 761 N N . LEU A 1 102 ? -9.290 -2.469 27.174 1.00 94.38 102 LEU A N 1
ATOM 762 C CA . LEU A 1 102 ? -8.448 -2.818 28.322 1.00 94.38 102 LEU A CA 1
ATOM 763 C C . LEU A 1 102 ? -9.256 -3.382 29.501 1.00 94.38 102 LEU A C 1
ATOM 765 O O . LEU A 1 102 ? -8.691 -4.113 30.329 1.00 94.38 102 LEU A O 1
ATOM 769 N N . GLU A 1 103 ? -10.535 -3.036 29.609 1.00 92.38 103 GLU A N 1
ATOM 770 C CA . GLU A 1 103 ? -11.447 -3.557 30.624 1.00 92.38 103 GLU A CA 1
ATOM 771 C C . GLU A 1 103 ? -11.970 -4.966 30.307 1.00 92.38 103 GLU A C 1
ATOM 773 O O . GLU A 1 103 ? -12.476 -5.635 31.214 1.00 92.38 103 GLU A O 1
ATOM 778 N N . ASP A 1 104 ? -11.792 -5.461 29.077 1.00 91.31 104 ASP A N 1
ATOM 779 C CA . ASP A 1 104 ? -12.245 -6.796 28.705 1.00 91.31 104 ASP A CA 1
ATOM 780 C C . ASP A 1 104 ? -11.484 -7.868 29.504 1.00 91.31 104 ASP A C 1
ATOM 782 O O . ASP A 1 104 ? -10.245 -7.864 29.567 1.00 91.31 104 ASP A O 1
ATOM 786 N N . PRO A 1 105 ? -12.202 -8.824 30.124 1.00 89.25 105 PRO A N 1
ATOM 787 C CA . PRO A 1 105 ? -11.580 -9.859 30.945 1.00 89.25 105 PRO A CA 1
ATOM 788 C C . PRO A 1 105 ? -10.733 -10.829 30.116 1.00 89.25 105 PRO A C 1
ATOM 790 O O . PRO A 1 105 ? -9.745 -11.357 30.626 1.00 89.25 105 PRO A O 1
ATOM 793 N N . ASP A 1 106 ? -11.105 -11.023 28.850 1.00 89.06 106 ASP A N 1
ATOM 794 C CA . ASP A 1 106 ? -10.513 -12.006 27.943 1.00 89.06 106 ASP A CA 1
ATOM 795 C C . ASP A 1 106 ? -9.560 -11.374 26.912 1.00 89.06 106 ASP A C 1
ATOM 797 O O . ASP A 1 106 ? -9.118 -12.059 25.991 1.00 89.06 106 ASP A O 1
ATOM 801 N N . ILE A 1 107 ? -9.215 -10.085 27.060 1.00 87.94 107 ILE A N 1
ATOM 802 C CA . ILE A 1 107 ? -8.245 -9.429 26.174 1.00 87.94 107 ILE A CA 1
ATOM 803 C C . ILE A 1 107 ? -6.905 -10.166 26.178 1.00 87.94 107 ILE A C 1
ATOM 805 O O . ILE A 1 107 ? -6.360 -10.565 27.216 1.00 87.94 107 ILE A O 1
ATOM 809 N N . LEU A 1 108 ? -6.346 -10.292 24.983 1.00 84.94 108 LEU A N 1
ATOM 810 C CA . LEU A 1 108 ? -5.059 -10.918 24.743 1.00 84.94 108 LEU A CA 1
ATOM 811 C C . LEU A 1 108 ? -3.932 -10.155 25.452 1.00 84.94 108 LEU A C 1
ATOM 813 O O . LEU A 1 108 ? -3.910 -8.926 25.507 1.00 84.94 108 LEU A O 1
ATOM 817 N N . ALA A 1 109 ? -2.956 -10.893 25.987 1.00 86.88 109 ALA A N 1
ATOM 818 C CA . ALA A 1 109 ? -1.848 -10.289 26.727 1.00 86.88 109 ALA A CA 1
ATOM 819 C C . ALA A 1 109 ? -0.996 -9.349 25.855 1.00 86.88 109 ALA A C 1
ATOM 821 O O . ALA A 1 109 ? -0.610 -8.284 26.332 1.00 86.88 109 ALA A O 1
ATOM 822 N N . SER A 1 110 ? -0.744 -9.723 24.594 1.00 83.00 110 SER A N 1
ATOM 823 C CA . SER A 1 110 ? -0.012 -8.886 23.635 1.00 83.00 110 SER A CA 1
ATOM 824 C C . SER A 1 110 ? -0.779 -7.612 23.292 1.00 83.00 110 SER A C 1
ATOM 826 O O . SER A 1 110 ? -0.200 -6.531 23.307 1.00 83.00 110 SER A O 1
ATOM 828 N N . GLU A 1 111 ? -2.090 -7.724 23.084 1.00 87.06 111 GLU A N 1
ATOM 829 C CA . GLU A 1 111 ? -2.963 -6.582 22.808 1.00 87.06 111 GLU A CA 1
ATOM 830 C C . GLU A 1 111 ? -2.996 -5.596 23.980 1.00 87.06 111 GLU A C 1
ATOM 832 O O . GLU A 1 111 ? -2.810 -4.389 23.819 1.00 87.06 111 GLU A O 1
ATOM 837 N N . ARG A 1 112 ? -3.160 -6.119 25.201 1.00 91.44 112 ARG A N 1
ATOM 838 C CA . ARG A 1 112 ? -3.110 -5.317 26.424 1.00 91.44 112 ARG A CA 1
ATOM 839 C C . ARG A 1 112 ? -1.768 -4.601 26.556 1.00 91.44 112 ARG A C 1
ATOM 841 O O . ARG A 1 112 ? -1.743 -3.429 26.920 1.00 91.44 112 ARG A O 1
ATOM 848 N N . GLU A 1 113 ? -0.660 -5.290 26.299 1.00 90.81 113 GLU A N 1
ATOM 849 C CA . GLU A 1 113 ? 0.671 -4.687 26.347 1.00 90.81 113 GLU A CA 1
ATOM 850 C C . GLU A 1 113 ? 0.822 -3.566 25.309 1.00 90.81 113 GLU A C 1
ATOM 852 O O . GLU A 1 113 ? 1.259 -2.474 25.673 1.00 90.81 113 GLU A O 1
ATOM 857 N N . LEU A 1 114 ? 0.387 -3.793 24.067 1.00 88.50 114 LEU A N 1
ATOM 858 C CA . LEU A 1 114 ? 0.421 -2.800 22.994 1.00 88.50 114 LEU A CA 1
ATOM 859 C C . LEU A 1 114 ? -0.397 -1.551 23.352 1.00 88.50 114 LEU A C 1
ATOM 861 O O . LEU A 1 114 ? 0.139 -0.444 23.343 1.00 88.50 114 LEU A O 1
ATOM 865 N N . LEU A 1 115 ? -1.659 -1.707 23.766 1.00 92.50 115 LEU A N 1
ATOM 866 C CA . LEU A 1 115 ? -2.503 -0.587 24.204 1.00 92.50 115 LEU A CA 1
ATOM 867 C C . LEU A 1 115 ? -1.872 0.193 25.366 1.00 92.50 115 LEU A C 1
ATOM 869 O O . LEU A 1 115 ? -1.953 1.422 25.418 1.00 92.50 115 LEU A O 1
ATOM 873 N N . LEU A 1 116 ? -1.207 -0.495 26.300 1.00 92.81 116 LEU A N 1
ATOM 874 C CA . LEU A 1 116 ? -0.506 0.169 27.394 1.00 92.81 116 LEU A CA 1
ATOM 875 C C . LEU A 1 116 ? 0.721 0.956 26.915 1.00 92.81 116 LEU A C 1
ATOM 877 O O . LEU A 1 116 ? 0.928 2.070 27.402 1.00 92.81 116 LEU A O 1
ATOM 881 N N . GLN A 1 117 ? 1.501 0.407 25.980 1.00 90.94 117 GLN A N 1
ATOM 882 C CA . GLN A 1 117 ? 2.668 1.065 25.378 1.00 90.94 117 GLN A CA 1
ATOM 883 C C . GLN A 1 117 ? 2.281 2.303 24.556 1.00 90.94 117 GLN A C 1
ATOM 885 O O . GLN A 1 117 ? 2.990 3.308 24.600 1.00 90.94 117 GLN A O 1
ATOM 890 N N . LEU A 1 118 ? 1.146 2.247 23.855 1.00 89.69 118 LEU A N 1
ATOM 891 C CA . LEU A 1 118 ? 0.602 3.348 23.053 1.00 89.69 118 LEU A CA 1
ATOM 892 C C . LEU A 1 118 ? -0.165 4.397 23.884 1.00 89.69 118 LEU A C 1
ATOM 894 O O . LEU A 1 118 ? -0.594 5.414 23.346 1.00 89.69 118 LEU A O 1
ATOM 898 N N . ASP A 1 119 ? -0.349 4.158 25.187 1.00 93.88 119 ASP A N 1
ATOM 899 C CA . ASP A 1 119 ? -1.206 4.949 26.086 1.00 93.88 119 ASP A CA 1
ATOM 900 C C . ASP A 1 119 ? -2.671 5.071 25.607 1.00 93.88 119 ASP A C 1
ATOM 902 O O . ASP A 1 119 ? -3.310 6.124 25.673 1.00 93.88 119 ASP A O 1
ATOM 906 N N . LYS A 1 120 ? -3.226 3.953 25.128 1.00 95.75 120 LYS A N 1
ATOM 907 C CA . LYS A 1 120 ? -4.599 3.825 24.614 1.00 95.75 120 LYS A CA 1
ATOM 908 C C . LYS A 1 120 ? -5.470 2.955 25.527 1.00 95.75 120 LYS A C 1
ATOM 910 O O . LYS A 1 120 ? -4.972 2.316 26.458 1.00 95.75 120 LYS A O 1
ATOM 915 N N . GLY A 1 121 ? -6.785 3.026 25.319 1.00 95.94 121 GLY A N 1
ATOM 916 C CA . GLY A 1 121 ? -7.817 2.342 26.107 1.00 95.94 121 GLY A CA 1
ATOM 917 C C . GLY A 1 121 ? -8.461 1.157 25.398 1.00 95.94 121 GLY A C 1
ATOM 918 O O . GLY A 1 121 ? -8.745 0.149 26.035 1.00 95.94 121 GLY A O 1
ATOM 919 N N . SER A 1 122 ? -8.645 1.270 24.089 1.00 97.06 122 SER A N 1
ATOM 920 C CA . SER A 1 122 ? -9.269 0.244 23.259 1.00 97.06 122 SER A CA 1
ATOM 921 C C . SER A 1 122 ? -8.730 0.295 21.835 1.00 97.06 122 SER A C 1
ATOM 923 O O . SER A 1 122 ? -8.153 1.308 21.416 1.00 97.06 122 SER A O 1
ATOM 925 N N . SER A 1 123 ? -8.916 -0.798 21.104 1.00 95.25 123 SER A N 1
ATOM 926 C CA . SER A 1 123 ? -8.519 -0.974 19.711 1.00 95.25 123 SER A CA 1
ATOM 927 C C . SER A 1 123 ? -9.638 -1.577 18.868 1.00 95.25 123 SER A C 1
ATOM 929 O O . SER A 1 123 ? -10.547 -2.239 19.370 1.00 95.25 123 SER A O 1
ATOM 931 N N . LEU A 1 124 ? -9.553 -1.338 17.565 1.00 94.56 124 LEU A N 1
ATOM 932 C CA . LEU A 1 124 ? -10.346 -1.967 16.519 1.00 94.56 124 LEU A CA 1
ATOM 933 C C . LEU A 1 124 ? -9.399 -2.307 15.370 1.00 94.56 124 LEU A C 1
ATOM 935 O O . LEU A 1 124 ? -8.840 -1.409 14.743 1.00 94.56 124 LEU A O 1
ATOM 939 N N . SER A 1 125 ? -9.231 -3.594 15.094 1.00 90.88 125 SER A N 1
ATOM 940 C CA . SER A 1 125 ? -8.440 -4.090 13.972 1.00 90.88 125 SER A CA 1
ATOM 941 C C . SER A 1 125 ? -9.358 -4.677 12.912 1.00 90.88 125 SER A C 1
ATOM 943 O O . SER A 1 125 ? -10.274 -5.446 13.217 1.00 90.88 125 SER A O 1
ATOM 945 N N . ALA A 1 126 ? -9.110 -4.307 11.660 1.00 90.94 126 ALA A N 1
ATOM 946 C CA . ALA A 1 126 ? -9.860 -4.787 10.515 1.00 90.94 126 ALA A CA 1
ATOM 947 C C . ALA A 1 126 ? -8.927 -5.135 9.343 1.00 90.94 126 ALA A C 1
ATOM 949 O O . ALA A 1 126 ? -8.049 -4.342 8.977 1.00 90.94 126 ALA A O 1
ATOM 950 N N . PRO A 1 127 ? -9.127 -6.292 8.690 1.00 90.12 127 PRO A N 1
ATOM 951 C CA . PRO A 1 127 ? -8.308 -6.704 7.563 1.00 90.12 127 PRO A CA 1
ATOM 952 C C . PRO A 1 127 ? -8.664 -5.941 6.286 1.00 90.12 127 PRO A C 1
ATOM 954 O O . PRO A 1 127 ? -9.828 -5.783 5.914 1.00 90.12 127 PRO A O 1
ATOM 957 N N . ILE A 1 128 ? -7.643 -5.556 5.528 1.00 91.50 128 ILE A N 1
ATOM 958 C CA . ILE A 1 128 ? -7.809 -5.041 4.170 1.00 91.50 128 ILE A CA 1
ATOM 959 C C . ILE A 1 128 ? -7.718 -6.228 3.214 1.00 91.50 128 ILE A C 1
ATOM 961 O O . ILE A 1 128 ? -6.631 -6.756 2.969 1.00 91.50 128 ILE A O 1
ATOM 965 N N . ILE A 1 129 ? -8.852 -6.645 2.652 1.00 88.38 129 ILE A N 1
ATOM 966 C CA . ILE A 1 129 ? -8.916 -7.729 1.666 1.00 88.38 129 ILE A CA 1
ATOM 967 C C . ILE A 1 129 ? -9.018 -7.140 0.260 1.00 88.38 129 ILE A C 1
ATOM 969 O O . ILE A 1 129 ? -10.005 -6.491 -0.078 1.00 88.38 129 ILE A O 1
ATOM 973 N N . VAL A 1 130 ? -8.022 -7.397 -0.587 1.00 90.31 130 VAL A N 1
ATOM 974 C CA . VAL A 1 130 ? -7.987 -6.943 -1.985 1.00 90.31 130 VAL A CA 1
ATOM 975 C C . VAL A 1 130 ? -8.034 -8.164 -2.892 1.00 90.31 130 VAL A C 1
ATOM 977 O O . VAL A 1 130 ? -7.219 -9.071 -2.755 1.00 90.31 130 VAL A O 1
ATOM 980 N N . ASP A 1 131 ? -9.010 -8.207 -3.803 1.00 88.12 131 ASP A N 1
ATOM 981 C CA . ASP A 1 131 ? -9.203 -9.319 -4.749 1.00 88.12 131 ASP A CA 1
ATOM 982 C C . ASP A 1 131 ? -9.250 -10.712 -4.073 1.00 88.12 131 ASP A C 1
ATOM 984 O O . ASP A 1 131 ? -8.782 -11.713 -4.614 1.00 88.12 131 ASP A O 1
ATOM 988 N N . GLY A 1 132 ? -9.833 -10.776 -2.869 1.00 83.44 132 GLY A N 1
ATOM 989 C CA . GLY A 1 132 ? -9.980 -12.010 -2.087 1.00 83.44 132 GLY A CA 1
ATOM 990 C C . GLY A 1 132 ? -8.722 -12.449 -1.332 1.00 83.44 132 GLY A C 1
ATOM 991 O O . GLY A 1 132 ? -8.718 -13.532 -0.753 1.00 83.44 132 GLY A O 1
ATOM 992 N N . GLN A 1 133 ? -7.664 -11.635 -1.323 1.00 84.50 133 GLN A N 1
ATOM 993 C CA . GLN A 1 133 ? -6.438 -11.896 -0.571 1.00 84.50 133 GLN A CA 1
ATOM 994 C C . GLN A 1 133 ? -6.222 -10.843 0.513 1.00 84.50 133 GLN A C 1
ATOM 996 O O . GLN A 1 133 ? -6.494 -9.660 0.307 1.00 84.50 133 GLN A O 1
ATOM 1001 N N . LEU A 1 134 ? -5.693 -11.274 1.660 1.00 85.31 134 LEU A N 1
ATOM 1002 C CA . LEU A 1 134 ? -5.251 -10.357 2.703 1.00 85.31 134 LEU A CA 1
ATOM 1003 C C . LEU A 1 134 ? -4.115 -9.484 2.166 1.00 85.31 134 LEU A C 1
ATOM 1005 O O . LEU A 1 134 ? -3.051 -9.978 1.793 1.00 85.31 134 LEU A O 1
ATOM 1009 N N . TRP A 1 135 ? -4.370 -8.184 2.108 1.00 89.06 135 TRP A N 1
ATOM 1010 C CA . TRP A 1 135 ? -3.436 -7.186 1.608 1.00 89.06 135 TRP A CA 1
ATOM 1011 C C . TRP A 1 135 ? -2.733 -6.444 2.747 1.00 89.06 135 TRP A C 1
ATOM 1013 O O . TRP A 1 135 ? -1.563 -6.078 2.628 1.00 89.06 135 TRP A O 1
ATOM 1023 N N . GLY A 1 136 ? -3.438 -6.228 3.854 1.00 89.69 136 GLY A N 1
ATOM 1024 C CA . GLY A 1 136 ? -2.961 -5.444 4.982 1.00 89.69 136 GLY A CA 1
ATOM 1025 C C . GLY A 1 136 ? -4.005 -5.336 6.083 1.00 89.69 136 GLY A C 1
ATOM 1026 O O . GLY A 1 136 ? -4.948 -6.123 6.127 1.00 89.69 136 GLY A O 1
ATOM 1027 N N . GLU A 1 137 ? -3.847 -4.340 6.938 1.00 90.31 137 GLU A N 1
ATOM 1028 C CA . GLU A 1 137 ? -4.643 -4.138 8.146 1.00 90.31 137 GLU A CA 1
ATOM 1029 C C . GLU A 1 137 ? -4.887 -2.644 8.364 1.00 90.31 137 GLU A C 1
ATOM 1031 O O . GLU A 1 137 ? -4.049 -1.807 8.013 1.00 90.31 137 GLU A O 1
ATOM 1036 N N . VAL A 1 138 ? -6.035 -2.319 8.951 1.00 94.69 138 VAL A N 1
ATOM 1037 C CA . VAL A 1 138 ? -6.263 -1.045 9.628 1.00 94.69 138 VAL A CA 1
ATOM 1038 C C . VAL A 1 138 ? -6.417 -1.305 11.114 1.00 94.69 138 VAL A C 1
ATOM 1040 O O . VAL A 1 138 ? -7.215 -2.151 11.506 1.00 94.69 138 VAL A O 1
ATOM 1043 N N . TYR A 1 139 ? -5.677 -0.553 11.921 1.00 94.12 139 TYR A N 1
ATOM 1044 C CA . TYR A 1 139 ? -5.694 -0.637 13.373 1.00 94.12 139 TYR A CA 1
ATOM 1045 C C . TYR A 1 139 ? -6.040 0.738 13.946 1.00 94.12 139 TYR A C 1
ATOM 1047 O O . TYR A 1 139 ? -5.281 1.692 13.802 1.00 94.12 139 TYR A O 1
ATOM 1055 N N . ALA A 1 140 ? -7.221 0.867 14.539 1.00 96.62 140 ALA A N 1
ATOM 1056 C CA . ALA A 1 140 ? -7.710 2.091 15.159 1.00 96.62 140 ALA A CA 1
ATOM 1057 C C . ALA A 1 140 ? -7.650 1.971 16.682 1.00 96.62 140 ALA A C 1
ATOM 1059 O O . ALA A 1 140 ? -7.873 0.894 17.224 1.00 96.62 140 ALA A O 1
ATOM 1060 N N . THR A 1 141 ? -7.397 3.074 17.384 1.00 97.31 141 THR A N 1
ATOM 1061 C CA . THR A 1 141 ? -7.383 3.107 18.853 1.00 97.31 141 THR A CA 1
ATOM 1062 C C . THR A 1 141 ? -8.209 4.258 19.406 1.00 97.31 141 THR A C 1
ATOM 1064 O O . THR A 1 141 ? -8.425 5.254 18.722 1.00 97.31 141 THR A O 1
ATOM 1067 N N . ARG A 1 142 ? -8.650 4.158 20.660 1.00 97.50 142 ARG A N 1
ATOM 1068 C CA . ARG A 1 142 ? -9.239 5.267 21.434 1.00 97.50 142 ARG A CA 1
ATOM 1069 C C . ARG A 1 142 ? -8.468 5.498 22.729 1.00 97.50 142 ARG A C 1
ATOM 1071 O O . ARG A 1 142 ? -7.722 4.626 23.187 1.00 97.50 142 ARG A O 1
ATOM 1078 N N . HIS A 1 143 ? -8.600 6.685 23.312 1.00 96.88 143 HIS A N 1
ATOM 1079 C CA . HIS A 1 143 ? -7.931 7.017 24.566 1.00 96.88 143 HIS A CA 1
ATOM 1080 C C . HIS A 1 143 ? -8.499 6.221 25.741 1.00 96.88 143 HIS A C 1
ATOM 1082 O O . HIS A 1 143 ? -9.606 5.685 25.713 1.00 96.88 143 HIS A O 1
ATOM 1088 N N . ARG A 1 144 ? -7.727 6.157 26.826 1.00 94.06 144 ARG A N 1
ATOM 1089 C CA . ARG A 1 144 ? -8.192 5.541 28.070 1.00 94.06 144 ARG A CA 1
ATOM 1090 C C . ARG A 1 144 ? -9.397 6.279 28.640 1.00 94.06 144 ARG A C 1
ATOM 1092 O O . ARG A 1 144 ? -9.383 7.502 28.758 1.00 94.06 144 ARG A O 1
ATOM 1099 N N . GLY A 1 145 ? -10.394 5.511 29.069 1.00 91.75 145 GLY A N 1
ATOM 1100 C CA . GLY A 1 145 ? -11.635 6.033 29.641 1.00 91.75 145 GLY A CA 1
ATOM 1101 C C . GLY A 1 145 ? -12.663 6.490 28.604 1.00 91.75 145 GLY A C 1
ATOM 1102 O O . GLY A 1 145 ? -13.748 6.918 28.996 1.00 91.75 145 GLY A O 1
ATOM 1103 N N . GLU A 1 146 ? -12.350 6.398 27.310 1.00 94.25 146 GLU A N 1
ATOM 1104 C CA . GLU A 1 146 ? -13.346 6.499 26.244 1.00 94.25 146 GLU A CA 1
ATOM 1105 C C . GLU A 1 146 ? -14.060 5.158 26.058 1.00 94.25 146 GLU A C 1
ATOM 1107 O O . GLU A 1 146 ? -13.537 4.103 26.407 1.00 94.25 146 GLU A O 1
ATOM 1112 N N . GLN A 1 147 ? -15.270 5.201 25.502 1.00 93.19 147 GLN A N 1
ATOM 1113 C CA . GLN A 1 147 ? -16.012 3.988 25.179 1.00 93.19 147 GLN A CA 1
ATOM 1114 C C . GLN A 1 147 ? -15.280 3.198 24.081 1.00 93.19 147 GLN A C 1
ATOM 1116 O O . GLN A 1 147 ? -14.941 3.762 23.034 1.00 93.19 147 GLN A O 1
ATOM 1121 N N . GLY A 1 148 ? -15.093 1.893 24.297 1.00 94.25 148 GLY A N 1
ATOM 1122 C CA . GLY A 1 148 ? -14.606 0.960 23.281 1.00 94.25 148 GLY A CA 1
ATOM 1123 C C . GLY A 1 148 ? -15.436 0.960 21.992 1.00 94.25 148 GLY A C 1
ATOM 1124 O O . GLY A 1 148 ? -16.552 1.487 21.940 1.00 94.25 148 GLY A O 1
ATOM 1125 N N . PHE A 1 149 ? -14.869 0.394 20.929 1.00 95.19 149 PHE A N 1
ATOM 1126 C CA . PHE A 1 149 ? -15.521 0.335 19.622 1.00 95.19 149 PHE A CA 1
ATOM 1127 C C . PHE A 1 149 ? -16.723 -0.611 19.640 1.00 95.19 149 PHE A C 1
ATOM 1129 O O . PHE A 1 149 ? -16.652 -1.720 20.170 1.00 95.19 149 PHE A O 1
ATOM 1136 N N . ASP A 1 150 ? -17.835 -0.170 19.058 1.00 93.50 150 ASP A N 1
ATOM 1137 C CA . ASP A 1 150 ? -19.073 -0.943 19.015 1.00 93.50 150 ASP A CA 1
ATOM 1138 C C . ASP A 1 150 ? -19.343 -1.568 17.633 1.00 93.50 150 ASP A C 1
ATOM 1140 O O . ASP A 1 150 ? -18.502 -1.589 16.733 1.00 93.50 150 ASP A O 1
ATOM 1144 N N . ARG A 1 151 ? -20.540 -2.141 17.459 1.00 90.75 151 ARG A N 1
ATOM 1145 C CA . ARG A 1 151 ? -20.930 -2.787 16.198 1.00 90.75 151 ARG A CA 1
ATOM 1146 C C . ARG A 1 151 ? -21.090 -1.803 15.043 1.00 90.75 151 ARG A C 1
ATOM 1148 O O . ARG A 1 151 ? -20.874 -2.203 13.900 1.00 90.75 151 ARG A O 1
ATOM 1155 N N . ASP A 1 152 ? -21.472 -0.563 15.325 1.00 91.44 152 ASP A N 1
ATOM 1156 C CA . ASP A 1 152 ? -21.656 0.458 14.298 1.00 91.44 152 ASP A CA 1
ATOM 1157 C C . ASP A 1 152 ? -20.288 0.975 13.830 1.00 91.44 152 ASP A C 1
ATOM 1159 O O . ASP A 1 152 ? -20.106 1.263 12.645 1.00 91.44 152 ASP A O 1
ATOM 1163 N N . ASP A 1 153 ? -19.303 1.038 14.732 1.00 94.81 153 ASP A N 1
ATOM 1164 C CA . ASP A 1 153 ? -17.895 1.296 14.407 1.00 94.81 153 ASP A CA 1
ATOM 1165 C C . ASP A 1 153 ? -17.304 0.203 13.507 1.00 94.81 153 ASP A C 1
ATOM 1167 O O . ASP A 1 153 ? -16.715 0.509 12.468 1.00 94.81 153 ASP A O 1
ATOM 1171 N N . ILE A 1 154 ? -17.525 -1.068 13.859 1.00 92.56 154 ILE A N 1
ATOM 1172 C CA . ILE A 1 154 ? -17.099 -2.221 13.051 1.00 92.56 154 ILE A CA 1
ATOM 1173 C C . ILE A 1 154 ? -17.719 -2.152 11.651 1.00 92.56 154 ILE A C 1
ATOM 1175 O O . ILE A 1 154 ? -16.999 -2.174 10.653 1.00 92.56 154 ILE A O 1
ATOM 1179 N N . ALA A 1 155 ? -19.045 -2.001 11.563 1.00 91.62 155 ALA A N 1
ATOM 1180 C CA . ALA A 1 155 ? -19.753 -1.961 10.285 1.00 91.62 155 ALA A CA 1
ATOM 1181 C C . ALA A 1 155 ? -19.309 -0.779 9.405 1.00 91.62 155 ALA A C 1
ATOM 1183 O O . ALA A 1 155 ? -19.205 -0.907 8.181 1.00 91.62 155 ALA A O 1
ATOM 1184 N N . TYR A 1 156 ? -19.030 0.374 10.018 1.00 94.00 156 TYR A N 1
ATOM 1185 C CA . TYR A 1 156 ? -18.496 1.530 9.308 1.00 94.00 156 TYR A CA 1
ATOM 1186 C C . TYR A 1 156 ? -17.108 1.250 8.732 1.00 94.00 156 TYR A C 1
ATOM 1188 O O . TYR A 1 156 ? -16.877 1.497 7.544 1.00 94.00 156 TYR A O 1
ATOM 1196 N N . LEU A 1 157 ? -16.193 0.736 9.560 1.00 94.56 157 LEU A N 1
ATOM 1197 C CA . LEU A 1 157 ? -14.828 0.454 9.134 1.00 94.56 157 LEU A CA 1
ATOM 1198 C C . LEU A 1 157 ? -14.821 -0.587 8.011 1.00 94.56 157 LEU A C 1
ATOM 1200 O O . LEU A 1 157 ? -14.188 -0.358 6.987 1.00 94.56 157 LEU A O 1
ATOM 1204 N N . GLU A 1 158 ? -15.599 -1.662 8.124 1.00 92.50 158 GLU A N 1
ATOM 1205 C CA . GLU A 1 158 ? -15.737 -2.670 7.064 1.00 92.50 158 GLU A CA 1
ATOM 1206 C C . GLU A 1 158 ? -16.218 -2.065 5.735 1.00 92.50 158 GLU A C 1
ATOM 1208 O O . GLU A 1 158 ? -15.659 -2.352 4.671 1.00 92.50 158 GLU A O 1
ATOM 1213 N N . ALA A 1 159 ? -17.214 -1.174 5.777 1.00 94.12 159 ALA A N 1
ATOM 1214 C CA . ALA A 1 159 ? -17.700 -0.484 4.584 1.00 94.12 159 ALA A CA 1
ATOM 1215 C C . ALA A 1 159 ? -16.631 0.438 3.969 1.00 94.12 159 ALA A C 1
ATOM 1217 O O . ALA A 1 159 ? -16.472 0.477 2.743 1.00 94.12 159 ALA A O 1
ATOM 1218 N N . LEU A 1 160 ? -15.873 1.155 4.802 1.00 94.44 160 LEU A N 1
ATOM 1219 C CA . LEU A 1 160 ? -14.754 1.989 4.366 1.00 94.44 160 LEU A CA 1
ATOM 1220 C C . LEU A 1 160 ? -13.650 1.143 3.715 1.00 94.44 160 LEU A C 1
ATOM 1222 O O . LEU A 1 160 ? -13.165 1.491 2.635 1.00 94.44 160 LEU A O 1
ATOM 1226 N N . LEU A 1 161 ? -13.291 0.009 4.323 1.00 93.62 161 LEU A N 1
ATOM 1227 C CA . LEU A 1 161 ? -12.262 -0.892 3.804 1.00 93.62 161 LEU A CA 1
ATOM 1228 C C . LEU A 1 161 ? -12.670 -1.544 2.486 1.00 93.62 161 LEU A C 1
ATOM 1230 O O . LEU A 1 161 ? -11.820 -1.702 1.614 1.00 93.62 161 LEU A O 1
ATOM 1234 N N . ALA A 1 162 ? -13.953 -1.843 2.274 1.00 91.88 162 ALA A N 1
ATOM 1235 C CA . ALA A 1 162 ? -14.436 -2.328 0.981 1.00 91.88 162 ALA A CA 1
ATOM 1236 C C . ALA A 1 162 ? -14.233 -1.291 -0.144 1.00 91.88 162 ALA A C 1
ATOM 1238 O O . ALA A 1 162 ? -13.831 -1.636 -1.261 1.00 91.88 162 ALA A O 1
ATOM 1239 N N . ILE A 1 163 ? -14.460 -0.004 0.146 1.00 93.19 163 ILE A N 1
ATOM 1240 C CA . ILE A 1 163 ? -14.207 1.094 -0.801 1.00 93.19 163 ILE A CA 1
ATOM 1241 C C . ILE A 1 163 ? -12.702 1.226 -1.066 1.00 93.19 163 ILE A C 1
ATOM 1243 O O . ILE A 1 163 ? -12.284 1.314 -2.229 1.00 93.19 163 ILE A O 1
ATOM 1247 N N . LEU A 1 164 ? -11.891 1.213 -0.004 1.00 93.50 164 LEU A N 1
ATOM 1248 C CA . LEU A 1 164 ? -10.435 1.296 -0.091 1.00 93.50 164 LEU A CA 1
ATOM 1249 C C . LEU A 1 164 ? -9.854 0.124 -0.889 1.00 93.50 164 LEU A C 1
ATOM 1251 O O . LEU A 1 164 ? -9.048 0.347 -1.788 1.00 93.50 164 LEU A O 1
ATOM 1255 N N . ALA A 1 165 ? -10.303 -1.104 -0.638 1.00 92.62 165 ALA A N 1
ATOM 1256 C CA . ALA A 1 165 ? -9.859 -2.299 -1.346 1.00 92.62 165 ALA A CA 1
ATOM 1257 C C . ALA A 1 165 ? -10.084 -2.189 -2.859 1.00 92.62 165 ALA A C 1
ATOM 1259 O O . ALA A 1 165 ? -9.192 -2.497 -3.654 1.00 92.62 165 ALA A O 1
ATOM 1260 N N . GLY A 1 166 ? -11.246 -1.671 -3.269 1.00 91.88 166 GLY A N 1
ATOM 1261 C CA . GLY A 1 166 ? -11.520 -1.383 -4.674 1.00 91.88 166 GLY A CA 1
ATOM 1262 C C . GLY A 1 166 ? -10.556 -0.348 -5.262 1.00 91.88 166 GLY A C 1
ATOM 1263 O O . GLY A 1 166 ? -10.140 -0.485 -6.413 1.00 91.88 166 GLY A O 1
ATOM 1264 N N . ALA A 1 167 ? -10.190 0.684 -4.497 1.00 91.00 167 ALA A N 1
ATOM 1265 C CA . ALA A 1 167 ? -9.218 1.693 -4.920 1.00 91.00 167 ALA A CA 1
ATOM 1266 C C . ALA A 1 167 ? -7.797 1.128 -5.030 1.00 91.00 167 ALA A C 1
ATOM 1268 O O . ALA A 1 167 ? -7.127 1.387 -6.028 1.00 91.00 167 ALA A O 1
ATOM 1269 N N . ILE A 1 168 ? -7.375 0.300 -4.071 1.00 91.00 168 ILE A N 1
ATOM 1270 C CA . ILE A 1 168 ? -6.084 -0.392 -4.104 1.00 91.00 168 ILE A CA 1
ATOM 1271 C C . ILE A 1 168 ? -6.007 -1.308 -5.330 1.00 91.00 168 ILE A C 1
ATOM 1273 O O . ILE A 1 168 ? -5.049 -1.193 -6.086 1.00 91.00 168 ILE A O 1
ATOM 1277 N N . SER A 1 169 ? -7.016 -2.154 -5.582 1.00 90.50 169 SER A N 1
ATOM 1278 C CA . SER A 1 169 ? -7.047 -3.055 -6.754 1.00 90.50 169 SER A CA 1
ATOM 1279 C C . SER A 1 169 ? -6.942 -2.290 -8.080 1.00 90.50 169 SER A C 1
ATOM 1281 O O . SER A 1 169 ? -6.226 -2.695 -8.998 1.00 90.50 169 SER A O 1
ATOM 1283 N N . ARG A 1 170 ? -7.621 -1.139 -8.192 1.00 88.38 170 ARG A N 1
ATOM 1284 C CA . ARG A 1 170 ? -7.492 -0.271 -9.373 1.00 88.38 170 ARG A CA 1
ATOM 1285 C C . ARG A 1 170 ? -6.084 0.297 -9.499 1.00 88.38 170 ARG A C 1
ATOM 1287 O O .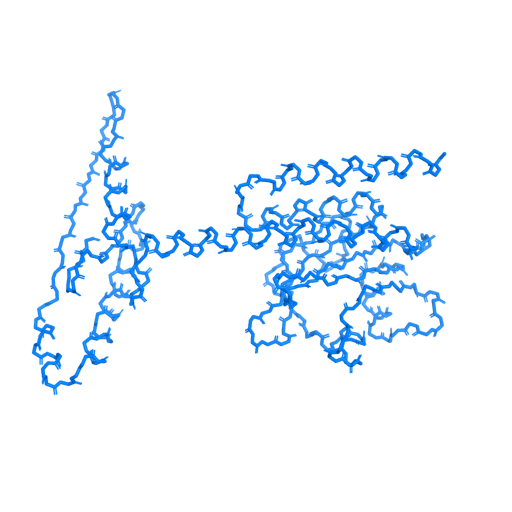 ARG A 1 170 ? -5.490 0.154 -10.563 1.00 88.38 170 ARG A O 1
ATOM 1294 N N . ALA A 1 171 ? -5.551 0.888 -8.431 1.00 85.00 171 ALA A N 1
ATOM 1295 C CA . ALA A 1 171 ? -4.228 1.503 -8.439 1.00 85.00 171 ALA A CA 1
ATOM 1296 C C . ALA A 1 171 ? -3.126 0.487 -8.783 1.00 85.00 171 ALA A C 1
ATOM 1298 O O . ALA A 1 171 ? -2.281 0.768 -9.626 1.00 85.00 171 ALA A O 1
ATOM 1299 N N . THR A 1 172 ? -3.169 -0.721 -8.212 1.00 82.06 172 THR A N 1
ATOM 1300 C CA . THR A 1 172 ? -2.188 -1.780 -8.502 1.00 82.06 172 THR A CA 1
ATOM 1301 C C . THR A 1 172 ? -2.318 -2.321 -9.924 1.00 82.06 172 THR A C 1
ATOM 1303 O O . THR A 1 172 ? -1.309 -2.608 -10.572 1.00 82.06 172 THR A O 1
ATOM 1306 N N . ARG A 1 173 ? -3.543 -2.437 -10.457 1.00 82.31 173 ARG A N 1
ATOM 1307 C CA . ARG A 1 173 ? -3.769 -2.839 -11.853 1.00 82.31 173 ARG A CA 1
ATOM 1308 C C . ARG A 1 173 ? -3.296 -1.767 -12.831 1.00 82.31 173 ARG A C 1
ATOM 1310 O O . ARG A 1 173 ? -2.690 -2.110 -13.840 1.00 82.31 173 ARG A O 1
ATOM 1317 N N . GLU A 1 174 ? -3.558 -0.497 -12.551 1.00 78.44 174 GLU A N 1
ATOM 1318 C CA . GLU A 1 174 ? -3.074 0.629 -13.356 1.00 78.44 174 GLU A CA 1
ATOM 1319 C C . GLU A 1 174 ? -1.550 0.729 -13.323 1.00 78.44 174 GLU A C 1
ATOM 1321 O O . GLU A 1 174 ? -0.937 0.899 -14.376 1.00 78.44 174 GLU A O 1
ATOM 1326 N N . GLU A 1 175 ? -0.930 0.549 -12.156 1.00 73.12 175 GLU A N 1
ATOM 1327 C CA . GLU A 1 175 ? 0.526 0.486 -12.013 1.00 73.12 175 GLU A CA 1
ATOM 1328 C C . GLU A 1 175 ? 1.097 -0.677 -12.831 1.00 73.12 175 GLU A C 1
ATOM 1330 O O . GLU A 1 175 ? 1.977 -0.460 -13.656 1.00 73.12 175 GLU A O 1
ATOM 1335 N N . SER A 1 176 ? 0.511 -1.874 -12.733 1.00 71.00 176 SER A N 1
ATOM 1336 C CA . SER A 1 176 ? 0.934 -3.042 -13.520 1.00 71.00 176 SER A CA 1
ATOM 1337 C C . SER A 1 176 ? 0.774 -2.823 -15.028 1.00 71.00 176 SER A C 1
ATOM 1339 O O . SER A 1 176 ? 1.645 -3.190 -15.812 1.00 71.00 176 SER A O 1
ATOM 1341 N N . LEU A 1 177 ? -0.334 -2.216 -15.466 1.00 73.00 177 LEU A N 1
ATOM 1342 C CA . LEU A 1 177 ? -0.547 -1.873 -16.874 1.00 73.00 177 LEU A CA 1
ATOM 1343 C C . LEU A 1 177 ? 0.448 -0.816 -17.347 1.00 73.00 177 LEU A C 1
ATOM 1345 O O . LEU A 1 177 ? 0.922 -0.904 -18.475 1.00 73.00 177 LEU A O 1
ATOM 1349 N N . THR A 1 178 ? 0.783 0.150 -16.495 1.00 68.69 178 THR A N 1
ATOM 1350 C CA . THR A 1 178 ? 1.785 1.180 -16.777 1.00 68.69 178 THR A CA 1
ATOM 1351 C C . THR A 1 178 ? 3.173 0.555 -16.874 1.00 68.69 178 THR A C 1
ATOM 1353 O O . THR A 1 178 ? 3.874 0.786 -17.854 1.00 68.69 178 THR A O 1
ATOM 1356 N N . GLU A 1 179 ? 3.555 -0.310 -15.934 1.00 69.75 179 GLU A N 1
ATOM 1357 C CA . GLU A 1 179 ? 4.811 -1.057 -15.988 1.00 69.75 179 GLU A CA 1
ATOM 1358 C C . GLU A 1 179 ? 4.898 -1.912 -17.255 1.00 69.75 179 GLU A C 1
ATOM 1360 O O . GLU A 1 179 ? 5.883 -1.824 -17.982 1.00 69.75 179 GLU A O 1
ATOM 1365 N N . LEU A 1 180 ? 3.847 -2.658 -17.603 1.00 72.50 180 LEU A N 1
ATOM 1366 C CA . LEU A 1 180 ? 3.805 -3.448 -18.839 1.00 72.50 180 LEU A CA 1
ATOM 1367 C C . LEU A 1 180 ? 3.807 -2.580 -20.106 1.00 72.50 180 LEU A C 1
ATOM 1369 O O . LEU A 1 180 ? 4.328 -2.990 -21.144 1.00 72.50 180 LEU A O 1
ATOM 1373 N N . ALA A 1 181 ? 3.208 -1.389 -20.056 1.00 81.56 181 ALA A N 1
ATOM 1374 C CA . ALA A 1 181 ? 3.128 -0.488 -21.198 1.00 81.56 181 ALA A CA 1
ATOM 1375 C C . ALA A 1 181 ? 4.426 0.289 -21.436 1.00 81.56 181 ALA A C 1
ATOM 1377 O O . ALA A 1 181 ? 4.700 0.625 -22.594 1.00 81.56 181 ALA A O 1
ATOM 1378 N N . PHE A 1 182 ? 5.208 0.558 -20.386 1.00 87.88 182 PHE A N 1
ATOM 1379 C CA . PHE A 1 182 ? 6.322 1.511 -20.406 1.00 87.88 182 PHE A CA 1
ATOM 1380 C C . PHE A 1 182 ? 7.670 0.948 -19.952 1.00 87.88 182 PHE A C 1
ATOM 1382 O O . PHE A 1 182 ? 8.681 1.623 -20.143 1.00 87.88 182 PHE A O 1
ATOM 1389 N N . ARG A 1 183 ? 7.737 -0.274 -19.415 1.00 90.12 183 ARG A N 1
ATOM 1390 C CA . ARG A 1 183 ? 9.000 -0.938 -19.062 1.00 90.12 183 ARG A CA 1
ATOM 1391 C C . ARG A 1 183 ? 9.279 -2.163 -19.928 1.00 90.12 183 ARG A C 1
ATOM 1393 O O . ARG A 1 183 ? 8.378 -2.770 -20.504 1.00 90.12 183 ARG A O 1
ATOM 1400 N N . ASP A 1 184 ? 10.559 -2.488 -20.065 1.00 93.38 184 ASP A N 1
ATOM 1401 C CA . ASP A 1 184 ? 11.041 -3.725 -20.673 1.00 93.38 184 ASP A CA 1
ATOM 1402 C C . ASP A 1 184 ? 11.033 -4.846 -19.618 1.00 93.38 184 ASP A C 1
ATOM 1404 O O . ASP A 1 184 ? 11.679 -4.700 -18.579 1.00 93.38 184 ASP A O 1
ATOM 1408 N N . PRO A 1 185 ? 10.343 -5.975 -19.853 1.00 87.94 185 PRO A N 1
ATOM 1409 C CA . PRO A 1 185 ? 10.137 -6.999 -18.829 1.00 87.94 185 PRO A CA 1
ATOM 1410 C C . PRO A 1 185 ? 11.408 -7.767 -18.446 1.00 87.94 185 PRO A C 1
ATOM 1412 O O . PRO A 1 185 ? 11.461 -8.346 -17.365 1.00 87.94 185 PRO A O 1
ATOM 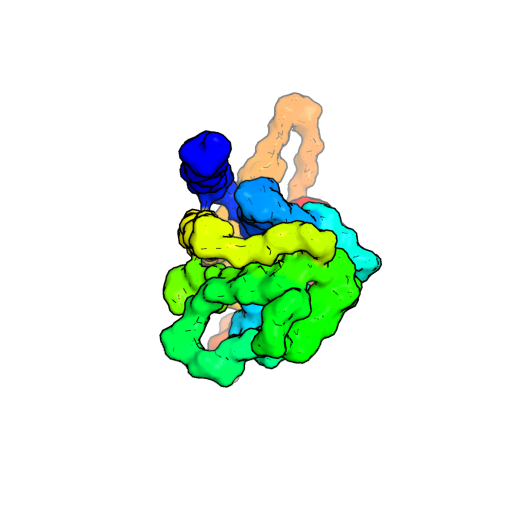1415 N N . LEU A 1 186 ? 12.432 -7.794 -19.308 1.00 92.94 186 LEU A N 1
ATOM 1416 C CA . LEU A 1 186 ? 13.683 -8.493 -19.007 1.00 92.94 186 LEU A CA 1
ATOM 1417 C C . LEU A 1 186 ? 14.600 -7.655 -18.110 1.00 92.94 186 LEU A C 1
ATOM 1419 O O . LEU A 1 186 ? 15.261 -8.196 -17.223 1.00 92.94 186 LEU A O 1
ATOM 1423 N N . THR A 1 187 ? 14.668 -6.349 -18.368 1.00 93.44 187 THR A N 1
ATOM 1424 C CA . THR A 1 187 ? 15.636 -5.442 -17.734 1.00 93.44 187 THR A CA 1
ATOM 1425 C C . THR A 1 187 ? 15.037 -4.519 -16.681 1.00 93.44 187 THR A C 1
ATOM 1427 O O . THR A 1 187 ? 15.782 -3.950 -15.887 1.00 93.44 187 THR A O 1
ATOM 1430 N N . GLY A 1 188 ? 13.717 -4.325 -16.683 1.00 89.44 188 GLY A N 1
ATOM 1431 C CA . GLY A 1 188 ? 13.022 -3.348 -15.844 1.00 89.44 188 GLY A CA 1
ATOM 1432 C C . GLY A 1 188 ? 13.248 -1.888 -16.257 1.00 89.44 188 GLY A C 1
ATOM 1433 O O . GLY A 1 188 ? 12.655 -0.994 -15.651 1.00 89.44 188 GLY A O 1
ATOM 1434 N N . LEU A 1 189 ? 14.075 -1.616 -17.274 1.00 93.50 189 LEU A N 1
ATOM 1435 C CA . LEU A 1 189 ? 14.278 -0.270 -17.819 1.00 93.50 189 LEU A CA 1
ATOM 1436 C C . LEU A 1 189 ? 13.023 0.236 -18.526 1.00 93.50 189 LEU A C 1
ATOM 1438 O O . LEU A 1 189 ? 12.095 -0.527 -18.780 1.00 93.50 189 LEU A O 1
ATOM 1442 N N . LEU A 1 190 ? 13.007 1.521 -18.880 1.00 94.00 190 LEU A N 1
ATOM 1443 C CA . LEU A 1 190 ? 11.990 2.047 -19.785 1.00 94.00 190 LEU A CA 1
ATOM 1444 C C . LEU A 1 190 ? 12.049 1.309 -21.133 1.00 94.00 190 LEU A C 1
ATOM 1446 O O . LEU A 1 190 ? 13.111 0.869 -21.568 1.00 94.00 190 LEU A O 1
ATOM 1450 N N . ASN A 1 191 ? 10.912 1.154 -21.798 1.00 94.19 191 ASN A N 1
ATOM 1451 C CA . ASN A 1 191 ? 10.852 0.605 -23.149 1.00 94.19 191 ASN A CA 1
ATOM 1452 C C . ASN A 1 191 ? 10.825 1.730 -24.198 1.00 94.19 191 ASN A C 1
ATOM 1454 O O . ASN A 1 191 ? 10.794 2.918 -23.869 1.00 94.19 191 ASN A O 1
ATOM 1458 N N . ARG A 1 192 ? 10.798 1.361 -25.485 1.00 94.38 192 ARG A N 1
ATOM 1459 C CA . ARG A 1 192 ? 10.751 2.333 -26.590 1.00 94.38 192 ARG A CA 1
ATOM 1460 C C . ARG A 1 192 ? 9.610 3.350 -26.464 1.00 94.38 192 ARG A C 1
ATOM 1462 O O . ARG A 1 192 ? 9.837 4.527 -26.705 1.00 94.38 192 ARG A O 1
ATOM 1469 N N . ARG A 1 193 ? 8.413 2.928 -26.043 1.00 90.94 193 ARG A N 1
ATOM 1470 C CA . ARG A 1 193 ? 7.266 3.839 -25.897 1.00 90.94 193 ARG A CA 1
ATOM 1471 C C . ARG A 1 19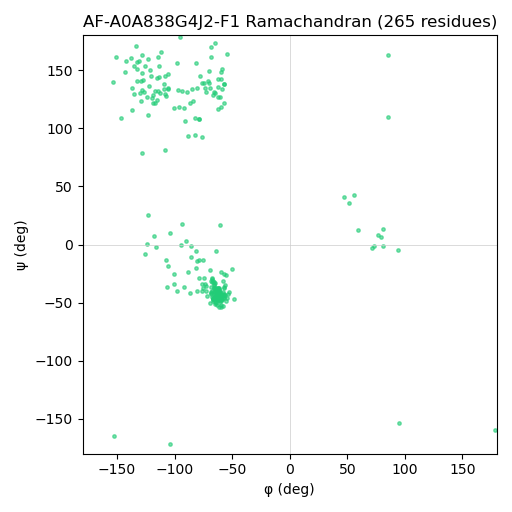3 ? 7.534 4.912 -24.840 1.00 90.94 193 ARG A C 1
ATOM 1473 O O . ARG A 1 193 ? 7.260 6.081 -25.081 1.00 90.94 193 ARG A O 1
ATOM 1480 N N . ALA A 1 194 ? 8.082 4.517 -23.693 1.00 91.38 194 ALA A N 1
ATOM 1481 C CA . ALA A 1 194 ? 8.437 5.454 -22.630 1.00 91.38 194 ALA A CA 1
ATOM 1482 C C . ALA A 1 194 ? 9.535 6.432 -23.058 1.00 91.38 194 ALA A C 1
ATOM 1484 O O . ALA A 1 194 ? 9.477 7.611 -22.714 1.00 91.38 194 ALA A O 1
ATOM 1485 N N . LEU A 1 195 ? 10.518 5.956 -23.828 1.00 94.06 195 LEU A N 1
ATOM 1486 C CA . LEU A 1 195 ? 11.547 6.820 -24.396 1.00 94.06 195 LEU A CA 1
ATOM 1487 C C . LEU A 1 195 ? 10.946 7.860 -25.346 1.00 94.06 195 LEU A C 1
ATOM 1489 O O . LEU A 1 195 ? 11.310 9.028 -25.258 1.00 94.06 195 LEU A O 1
ATOM 1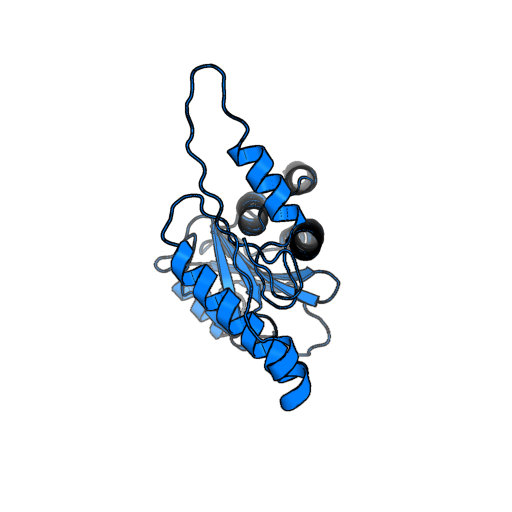493 N N . ASP A 1 196 ? 10.024 7.457 -26.223 1.00 92.44 196 ASP A N 1
ATOM 1494 C CA . ASP A 1 196 ? 9.382 8.366 -27.177 1.00 92.44 196 ASP A CA 1
ATOM 1495 C C . ASP A 1 196 ? 8.603 9.483 -26.454 1.00 92.44 196 ASP A C 1
ATOM 1497 O O . ASP A 1 196 ? 8.686 10.651 -26.841 1.00 92.44 196 ASP A O 1
ATOM 1501 N N . GLU A 1 197 ? 7.894 9.156 -25.368 1.00 91.00 197 GLU A N 1
ATOM 1502 C CA . GLU A 1 197 ? 7.193 10.147 -24.538 1.00 91.00 197 GLU A CA 1
ATOM 1503 C C . GLU A 1 197 ? 8.160 11.078 -23.797 1.00 91.00 197 GLU A C 1
ATOM 1505 O O . GLU A 1 197 ? 7.981 12.300 -23.816 1.00 91.00 197 GLU A O 1
ATOM 1510 N N . ALA A 1 198 ? 9.217 10.524 -23.195 1.00 89.38 198 ALA A N 1
ATOM 1511 C CA . ALA A 1 198 ? 10.253 11.310 -22.533 1.00 89.38 198 ALA A CA 1
ATOM 1512 C C . ALA A 1 198 ? 10.957 12.255 -23.521 1.00 89.38 198 ALA A C 1
ATOM 1514 O O . ALA A 1 198 ? 11.182 13.424 -23.208 1.00 89.38 198 ALA A O 1
ATOM 1515 N N . ALA A 1 199 ? 11.240 11.786 -24.738 1.00 90.38 199 ALA A N 1
ATOM 1516 C CA . ALA A 1 199 ? 11.833 12.584 -25.802 1.00 90.38 199 ALA A CA 1
ATOM 1517 C C . ALA A 1 199 ? 10.893 13.711 -26.253 1.00 90.38 199 ALA A C 1
ATOM 1519 O O . ALA A 1 199 ? 11.320 14.861 -26.358 1.00 90.38 199 ALA A O 1
ATOM 1520 N N . ALA A 1 200 ? 9.604 13.425 -26.459 1.00 90.38 200 ALA A N 1
ATOM 1521 C CA . ALA A 1 200 ? 8.615 14.443 -26.810 1.00 90.38 200 ALA A CA 1
ATOM 1522 C C . ALA A 1 200 ? 8.527 15.552 -25.744 1.00 90.38 200 ALA A C 1
ATOM 1524 O O . ALA A 1 200 ? 8.515 16.737 -26.083 1.00 90.38 200 ALA A O 1
ATOM 1525 N N . ALA A 1 201 ? 8.533 15.181 -24.460 1.00 87.25 201 ALA A N 1
ATOM 1526 C CA . ALA A 1 201 ? 8.554 16.132 -23.350 1.00 87.25 201 ALA A CA 1
ATOM 1527 C C . ALA A 1 201 ? 9.877 16.913 -23.269 1.00 87.25 201 ALA A C 1
ATOM 1529 O O . ALA A 1 201 ? 9.872 18.122 -23.030 1.00 87.25 201 ALA A O 1
ATOM 1530 N N . ALA A 1 202 ? 11.013 16.252 -23.503 1.00 86.56 202 ALA A N 1
ATOM 1531 C CA . ALA A 1 202 ? 12.326 16.886 -23.505 1.00 86.56 202 ALA A CA 1
ATOM 1532 C C . ALA A 1 202 ? 12.455 17.930 -24.625 1.00 86.56 202 ALA A C 1
ATOM 1534 O O . ALA A 1 202 ? 12.992 19.011 -24.383 1.00 86.56 202 ALA A O 1
ATOM 1535 N N . PHE A 1 203 ? 11.921 17.641 -25.816 1.00 87.56 203 PHE A N 1
ATOM 1536 C CA . PHE A 1 203 ? 11.954 18.537 -26.977 1.00 87.56 203 PHE A CA 1
ATOM 1537 C C . PHE A 1 203 ? 10.881 19.632 -26.957 1.00 87.56 203 PHE A C 1
ATOM 1539 O O . PHE A 1 203 ? 10.980 20.599 -27.714 1.00 87.56 203 PHE A O 1
ATOM 1546 N N . SER A 1 204 ? 9.869 19.519 -26.096 1.00 88.38 204 SER A N 1
ATOM 1547 C CA . SER A 1 204 ? 8.853 20.555 -25.918 1.00 88.38 204 SER A CA 1
ATOM 1548 C C . SER A 1 204 ? 9.407 21.718 -25.089 1.00 88.38 204 SER A C 1
ATOM 1550 O O . SER A 1 204 ? 9.336 21.711 -23.861 1.00 88.38 204 SER A O 1
ATOM 1552 N N . VAL A 1 205 ? 9.944 22.737 -25.765 1.00 84.19 205 VAL A N 1
ATOM 1553 C CA . VAL A 1 205 ? 10.524 23.933 -25.131 1.00 84.19 205 VAL A CA 1
ATOM 1554 C C . VAL A 1 205 ? 9.603 25.150 -25.325 1.00 84.19 205 VAL A C 1
ATOM 1556 O O . VAL A 1 205 ? 9.225 25.440 -26.466 1.00 84.19 205 VAL A O 1
ATOM 1559 N N . PRO A 1 206 ? 9.226 25.879 -24.254 1.00 86.12 206 PRO A N 1
ATOM 1560 C CA . PRO A 1 206 ? 8.431 27.100 -24.362 1.00 86.12 206 PRO A CA 1
ATOM 1561 C C . PRO A 1 206 ? 9.103 28.186 -25.222 1.00 86.12 206 PRO A C 1
ATOM 1563 O O . PRO A 1 206 ? 10.333 28.283 -25.252 1.00 86.12 206 PRO A O 1
ATOM 1566 N N . PRO A 1 207 ? 8.327 29.063 -25.890 1.00 84.38 207 PRO A N 1
ATOM 1567 C CA . PRO A 1 207 ? 8.891 30.183 -26.635 1.00 84.38 207 PRO A CA 1
ATOM 1568 C C . PRO A 1 207 ? 9.763 31.076 -25.743 1.00 84.38 207 PRO A C 1
ATOM 1570 O O . PRO A 1 207 ? 9.282 31.639 -24.763 1.00 84.38 207 PRO A O 1
ATOM 1573 N N . GLY A 1 208 ? 11.033 31.241 -26.115 1.00 86.69 208 GLY A N 1
ATOM 1574 C CA . GLY A 1 208 ? 11.995 32.069 -25.380 1.00 86.69 208 GLY A CA 1
ATOM 1575 C C . GLY A 1 208 ? 12.856 31.315 -24.362 1.00 86.69 208 GLY A C 1
ATOM 1576 O O . GLY A 1 208 ? 13.772 31.919 -23.808 1.00 86.69 208 GLY A O 1
ATOM 1577 N N . GLU A 1 209 ? 12.621 30.018 -24.151 1.00 88.69 209 GLU A N 1
ATOM 1578 C CA . GLU A 1 209 ? 13.506 29.152 -23.369 1.00 88.69 209 GLU A CA 1
ATOM 1579 C C . GLU A 1 209 ? 14.454 28.348 -24.271 1.00 88.69 209 GLU A C 1
ATOM 1581 O O . GLU A 1 209 ? 14.184 28.110 -25.449 1.00 88.69 209 GLU A O 1
ATOM 1586 N N . HIS A 1 210 ? 15.582 27.921 -23.702 1.00 84.06 210 HIS A N 1
ATOM 1587 C CA . HIS A 1 210 ? 16.546 27.036 -24.349 1.00 84.06 210 HIS A CA 1
ATOM 1588 C C . HIS A 1 210 ? 16.805 25.826 -23.453 1.00 84.06 210 HIS A C 1
ATOM 1590 O O . HIS A 1 210 ? 17.094 25.976 -22.267 1.00 84.06 210 HIS A O 1
ATOM 1596 N N . ARG A 1 211 ? 16.734 24.628 -24.037 1.00 84.88 211 ARG A N 1
ATOM 1597 C CA . ARG A 1 211 ? 17.078 23.362 -23.387 1.00 84.88 211 ARG A CA 1
ATOM 1598 C C . ARG A 1 211 ? 18.026 22.584 -24.290 1.00 84.88 211 ARG A C 1
ATOM 1600 O O . ARG A 1 211 ? 17.748 22.417 -25.476 1.00 84.88 211 ARG A O 1
ATOM 1607 N N . GLU A 1 212 ? 19.128 22.112 -23.725 1.00 88.25 212 GLU A N 1
ATOM 1608 C CA . GLU A 1 212 ? 20.049 21.199 -24.399 1.00 88.25 212 GLU A CA 1
ATOM 1609 C C . GLU A 1 212 ? 19.667 19.759 -24.050 1.00 88.25 212 GLU A C 1
ATOM 1611 O O . GLU A 1 212 ? 19.442 19.436 -22.886 1.00 88.25 212 GLU A O 1
ATOM 1616 N N . VAL A 1 213 ? 19.571 18.899 -25.064 1.00 89.94 213 VAL A N 1
ATOM 1617 C CA . VAL A 1 213 ? 19.243 17.478 -24.904 1.00 89.94 213 VAL A CA 1
ATOM 1618 C C . VAL A 1 213 ? 20.354 16.662 -25.552 1.00 89.94 213 VAL A C 1
ATOM 1620 O O . VAL A 1 213 ? 20.688 16.883 -26.716 1.00 89.94 213 VAL A O 1
ATOM 1623 N N . ALA A 1 214 ? 20.922 15.721 -24.801 1.00 91.81 214 ALA A N 1
ATOM 1624 C CA . ALA A 1 214 ? 21.880 14.747 -25.305 1.00 91.81 214 ALA A CA 1
ATOM 1625 C C . ALA A 1 214 ? 21.202 13.378 -25.415 1.00 91.81 214 ALA A C 1
ATOM 1627 O O . ALA A 1 214 ? 20.507 12.958 -24.494 1.00 91.81 214 ALA A O 1
ATOM 1628 N N . VAL A 1 215 ? 21.422 12.686 -26.533 1.00 93.31 215 VAL A N 1
ATOM 1629 C CA . VAL A 1 215 ? 20.928 11.323 -26.765 1.00 93.31 215 VAL A CA 1
ATOM 1630 C C . VAL A 1 215 ? 22.132 10.416 -26.975 1.00 93.31 215 VAL A C 1
ATOM 1632 O O . VAL A 1 215 ? 23.003 10.726 -27.791 1.00 93.31 215 VAL A O 1
ATOM 1635 N N . VAL A 1 216 ? 22.193 9.311 -26.237 1.00 94.19 216 VAL A N 1
ATOM 1636 C CA . VAL A 1 216 ? 23.277 8.328 -26.316 1.00 94.19 216 VAL A CA 1
ATOM 1637 C C . VAL A 1 216 ? 22.672 7.015 -26.775 1.00 94.19 216 VAL A C 1
ATOM 1639 O O . VAL A 1 216 ? 21.787 6.507 -26.118 1.00 94.19 216 VAL A O 1
ATOM 1642 N N . VAL A 1 217 ? 23.139 6.454 -27.888 1.00 95.31 217 VAL A N 1
ATOM 1643 C CA . VAL A 1 217 ? 22.653 5.154 -28.377 1.00 95.31 217 VAL A CA 1
ATOM 1644 C C . VAL A 1 217 ? 23.743 4.113 -28.165 1.00 95.31 217 VAL A C 1
ATOM 1646 O O . VAL A 1 217 ? 24.898 4.342 -28.532 1.00 95.31 217 VAL A O 1
ATOM 1649 N N . ILE A 1 218 ? 23.383 2.989 -27.551 1.00 95.56 218 ILE A N 1
ATOM 1650 C CA . ILE A 1 218 ? 24.307 1.929 -27.138 1.00 95.56 218 ILE A CA 1
ATOM 1651 C C . ILE A 1 218 ? 23.802 0.596 -27.683 1.00 95.56 218 ILE A C 1
ATOM 1653 O O . ILE A 1 218 ? 22.633 0.267 -27.520 1.00 95.56 218 ILE A O 1
ATOM 1657 N N . ASP A 1 219 ? 24.698 -0.183 -28.282 1.00 96.06 219 ASP A N 1
ATOM 1658 C CA . ASP A 1 219 ? 24.424 -1.533 -28.780 1.00 96.06 219 ASP A CA 1
ATOM 1659 C C . ASP A 1 219 ? 25.376 -2.549 -28.126 1.00 96.06 219 ASP A C 1
ATOM 1661 O O . ASP A 1 219 ? 26.578 -2.284 -27.974 1.00 96.06 219 ASP A O 1
ATOM 1665 N N . ILE A 1 220 ? 24.851 -3.703 -27.699 1.00 95.12 220 ILE A N 1
ATOM 1666 C CA . ILE A 1 220 ? 25.666 -4.776 -27.112 1.00 95.12 220 ILE A CA 1
ATOM 1667 C C . ILE A 1 220 ? 26.377 -5.561 -28.219 1.00 95.12 220 ILE A C 1
ATOM 1669 O O . ILE A 1 220 ? 25.816 -6.444 -28.866 1.00 95.12 220 ILE A O 1
ATOM 1673 N N . ASN A 1 221 ? 27.689 -5.362 -28.320 1.00 93.38 221 ASN A N 1
ATOM 1674 C CA . ASN A 1 221 ? 28.523 -6.156 -29.217 1.00 93.38 221 ASN A CA 1
ATOM 1675 C C . ASN A 1 221 ? 28.518 -7.653 -28.852 1.00 93.38 221 ASN A C 1
ATOM 1677 O O . ASN A 1 221 ? 28.878 -8.045 -27.741 1.00 93.38 221 ASN A O 1
ATOM 1681 N N . GLY A 1 222 ? 28.218 -8.507 -29.834 1.00 91.88 222 GLY A N 1
ATOM 1682 C CA . GLY A 1 222 ? 28.431 -9.954 -29.735 1.00 91.88 222 GLY A CA 1
ATOM 1683 C C . GLY A 1 222 ? 27.357 -10.734 -28.971 1.00 91.88 222 GLY A C 1
ATOM 1684 O O . GLY A 1 222 ? 27.576 -11.914 -28.694 1.00 91.88 222 GLY A O 1
ATOM 1685 N N . LEU A 1 223 ? 26.190 -10.143 -28.684 1.00 94.31 223 LEU A N 1
ATOM 1686 C CA . LEU A 1 223 ? 25.092 -10.832 -27.990 1.00 94.31 223 LEU A CA 1
ATOM 1687 C C . LEU A 1 223 ? 24.702 -12.152 -28.679 1.00 94.31 223 LEU A C 1
ATOM 1689 O O . LEU A 1 223 ? 24.531 -13.177 -28.020 1.00 94.31 223 LEU A O 1
ATOM 1693 N N . LYS A 1 224 ? 24.634 -12.160 -30.016 1.00 93.88 224 LYS A N 1
ATOM 1694 C CA . LYS A 1 224 ? 24.335 -13.374 -30.789 1.00 93.88 224 LYS A CA 1
ATOM 1695 C C . LYS A 1 224 ? 25.344 -14.500 -30.540 1.00 93.88 224 LYS A C 1
ATOM 1697 O O . LYS A 1 224 ? 24.939 -15.639 -30.360 1.00 93.88 224 LYS A O 1
ATOM 1702 N N . LEU A 1 225 ? 26.640 -14.185 -30.484 1.00 96.00 225 LEU A N 1
ATOM 1703 C CA . LEU A 1 225 ? 27.678 -15.183 -30.213 1.00 96.00 225 LEU A CA 1
ATOM 1704 C C . LEU A 1 225 ? 27.498 -15.801 -28.820 1.00 96.00 225 LEU A C 1
ATOM 1706 O O . LEU A 1 225 ? 27.659 -17.009 -28.659 1.00 96.00 225 LEU A O 1
ATOM 1710 N N . VAL A 1 226 ? 27.140 -14.983 -27.827 1.00 95.88 226 VAL A N 1
ATOM 1711 C CA . VAL A 1 226 ? 26.852 -15.451 -26.465 1.00 95.88 226 VAL A CA 1
ATOM 1712 C C . VAL A 1 226 ? 25.628 -16.365 -26.457 1.00 95.88 226 VAL A C 1
ATOM 1714 O O . VAL A 1 226 ? 25.712 -17.458 -25.902 1.00 95.88 226 VAL A O 1
ATOM 1717 N N . ASN A 1 227 ? 24.541 -15.975 -27.128 1.00 95.25 227 ASN A N 1
ATOM 1718 C CA . ASN A 1 227 ? 23.341 -16.806 -27.265 1.00 95.25 227 ASN A CA 1
ATOM 1719 C C . ASN A 1 227 ? 23.645 -18.151 -27.934 1.00 95.25 227 ASN A C 1
ATOM 1721 O O . ASN A 1 227 ? 23.265 -19.197 -27.412 1.00 95.25 227 ASN A O 1
ATOM 1725 N N . ASP A 1 228 ? 24.372 -18.130 -29.052 1.00 96.94 228 ASP A N 1
ATOM 1726 C CA . ASP A 1 228 ? 24.684 -19.325 -29.839 1.00 96.94 228 ASP A CA 1
ATOM 1727 C C . ASP A 1 228 ? 25.637 -20.279 -29.087 1.00 96.94 228 ASP A C 1
ATOM 1729 O O . ASP A 1 228 ? 25.564 -21.495 -29.259 1.00 96.94 228 ASP A O 1
ATOM 1733 N N . THR A 1 229 ? 26.525 -19.745 -28.237 1.00 97.06 229 THR A N 1
ATOM 1734 C CA . THR A 1 229 ? 27.545 -20.534 -27.514 1.00 97.06 229 THR A CA 1
ATOM 1735 C C . THR A 1 229 ? 27.071 -21.009 -26.138 1.00 97.06 229 THR A C 1
ATOM 1737 O O . THR A 1 229 ? 27.429 -22.103 -25.701 1.00 97.06 229 THR A O 1
ATOM 1740 N N . HIS A 1 230 ? 26.295 -20.187 -25.429 1.00 94.12 230 HIS A N 1
ATOM 1741 C CA . HIS A 1 230 ? 25.957 -20.383 -24.014 1.00 94.12 230 HIS A CA 1
ATOM 1742 C C . HIS A 1 230 ? 24.449 -20.432 -23.731 1.00 94.12 230 HIS A C 1
ATOM 1744 O O . HIS A 1 230 ? 24.056 -20.627 -22.580 1.00 94.12 230 HIS A O 1
ATOM 1750 N N . GLY A 1 231 ? 23.611 -20.307 -24.762 1.00 96.31 231 GLY A N 1
ATOM 1751 C CA . GLY A 1 231 ? 22.156 -20.322 -24.657 1.00 96.31 231 GLY A CA 1
ATOM 1752 C C . GLY A 1 231 ? 21.553 -18.955 -24.329 1.00 96.31 231 GLY A C 1
ATOM 1753 O O . GLY A 1 231 ? 22.231 -18.040 -23.860 1.00 96.31 231 GLY A O 1
ATOM 1754 N N . HIS A 1 232 ? 20.246 -18.833 -24.564 1.00 93.81 232 HIS A N 1
ATOM 1755 C CA . HIS A 1 232 ? 19.503 -17.584 -24.380 1.00 93.81 232 HIS A CA 1
ATOM 1756 C C . HIS A 1 232 ? 19.524 -17.075 -22.936 1.00 93.81 232 HIS A C 1
ATOM 1758 O O . HIS A 1 232 ? 19.742 -15.887 -22.732 1.00 93.81 232 HIS A O 1
ATOM 1764 N N . ASP A 1 233 ? 19.452 -17.958 -21.937 1.00 94.06 233 ASP A N 1
ATOM 1765 C CA . ASP A 1 233 ? 19.552 -17.557 -20.527 1.00 94.06 233 ASP A CA 1
ATOM 1766 C C . ASP A 1 233 ? 20.865 -16.814 -20.215 1.00 94.06 233 ASP A C 1
ATOM 1768 O O . ASP A 1 233 ? 20.919 -15.967 -19.323 1.00 94.06 233 ASP A O 1
ATOM 1772 N N . ALA A 1 234 ? 21.960 -17.145 -20.914 1.00 93.62 234 ALA A N 1
ATOM 1773 C CA . ALA A 1 234 ? 23.238 -16.458 -20.750 1.00 93.62 234 ALA A CA 1
ATOM 1774 C C . ALA A 1 234 ? 23.239 -15.073 -21.409 1.00 93.62 234 ALA A C 1
ATOM 1776 O O . ALA A 1 234 ? 23.799 -14.136 -20.836 1.00 93.62 234 ALA A O 1
ATOM 1777 N N . GLY A 1 235 ? 22.593 -14.927 -22.569 1.00 97.06 235 GLY A N 1
ATOM 1778 C CA . GLY A 1 235 ? 22.377 -13.623 -23.192 1.00 97.06 235 GLY A CA 1
ATOM 1779 C C . GLY A 1 235 ? 21.455 -12.731 -22.373 1.00 97.06 235 GLY A C 1
ATOM 1780 O O . GLY A 1 235 ? 21.769 -11.563 -22.172 1.00 97.06 235 GLY A O 1
ATOM 1781 N N . ASP A 1 236 ? 20.384 -13.283 -21.809 1.00 97.12 236 ASP A N 1
ATOM 1782 C CA . ASP A 1 236 ? 19.457 -12.554 -20.944 1.00 97.12 236 ASP A CA 1
ATOM 1783 C C . ASP A 1 236 ? 20.173 -11.974 -19.720 1.00 97.12 236 ASP A C 1
ATOM 1785 O O . ASP A 1 236 ? 20.044 -10.784 -19.426 1.00 97.12 236 ASP A O 1
ATOM 1789 N N . ARG A 1 237 ? 21.037 -12.767 -19.071 1.00 96.31 237 ARG A N 1
ATOM 1790 C CA . ARG A 1 237 ? 21.888 -12.279 -17.973 1.00 96.31 237 ARG A CA 1
ATOM 1791 C C . ARG A 1 237 ? 22.863 -11.186 -18.415 1.00 96.31 237 ARG A C 1
ATOM 1793 O O . ARG A 1 237 ? 23.101 -10.247 -17.655 1.00 96.31 237 ARG A O 1
ATOM 1800 N N . LEU A 1 238 ? 23.429 -11.283 -19.621 1.00 96.38 238 LEU A N 1
ATOM 1801 C CA . LEU A 1 238 ? 24.297 -10.237 -20.173 1.00 96.38 238 LEU A CA 1
ATOM 1802 C C . LEU A 1 238 ? 23.519 -8.927 -20.361 1.00 96.38 238 LEU A C 1
ATOM 1804 O O . LEU A 1 238 ? 23.980 -7.877 -19.915 1.00 96.38 238 LEU A O 1
ATOM 1808 N N . ILE A 1 239 ? 22.327 -8.996 -20.955 1.00 97.44 239 ILE A N 1
ATOM 1809 C CA . ILE A 1 239 ? 21.445 -7.842 -21.173 1.00 97.44 239 ILE A CA 1
ATOM 1810 C C . ILE A 1 239 ? 21.068 -7.196 -19.830 1.00 97.44 239 ILE A C 1
ATOM 1812 O O . ILE A 1 239 ? 21.192 -5.982 -19.675 1.00 97.44 239 ILE A O 1
ATOM 1816 N N . GLN A 1 240 ? 20.674 -7.993 -18.834 1.00 97.19 240 GLN A N 1
ATOM 1817 C CA . GLN A 1 240 ? 20.345 -7.513 -17.485 1.00 97.19 240 GLN A CA 1
ATOM 1818 C C . GLN A 1 240 ? 21.532 -6.835 -16.787 1.00 97.19 240 GLN A C 1
ATOM 1820 O O . GLN A 1 240 ? 21.369 -5.803 -16.127 1.00 97.19 240 GLN A O 1
ATOM 1825 N N . SER A 1 241 ? 22.739 -7.384 -16.949 1.00 96.31 241 SER A N 1
ATOM 1826 C CA . SER A 1 241 ? 23.957 -6.786 -16.399 1.00 96.31 241 SER A CA 1
ATOM 1827 C C . SER A 1 241 ? 24.248 -5.428 -17.034 1.00 96.31 241 SER A C 1
ATOM 1829 O O . SER A 1 241 ? 24.544 -4.475 -16.313 1.00 96.31 241 SER A O 1
ATOM 1831 N N . VAL A 1 242 ? 24.144 -5.321 -18.363 1.00 96.69 242 VAL A N 1
ATOM 1832 C CA . VAL A 1 242 ? 24.332 -4.052 -19.083 1.00 96.69 242 VAL A CA 1
ATOM 1833 C C . VAL A 1 242 ? 23.292 -3.032 -18.638 1.00 96.69 242 VAL A C 1
ATOM 1835 O O . VAL A 1 242 ? 23.663 -1.922 -18.265 1.00 96.69 242 VAL A O 1
ATOM 1838 N N . ALA A 1 243 ? 22.017 -3.419 -18.579 1.00 96.44 243 ALA A N 1
ATOM 1839 C CA . ALA A 1 243 ? 20.937 -2.551 -18.121 1.00 96.44 243 ALA A CA 1
ATOM 1840 C C . ALA A 1 243 ? 21.212 -1.964 -16.729 1.00 96.44 243 ALA A C 1
ATOM 1842 O O . ALA A 1 243 ? 21.090 -0.758 -16.519 1.00 96.44 243 ALA A O 1
ATOM 1843 N N . THR A 1 244 ? 21.659 -2.809 -15.799 1.00 95.25 244 THR A N 1
ATOM 1844 C CA . THR A 1 244 ? 22.008 -2.399 -14.435 1.00 95.25 244 THR A CA 1
ATOM 1845 C C . THR A 1 244 ? 23.197 -1.433 -14.431 1.00 95.25 244 THR A C 1
ATOM 1847 O O . THR A 1 244 ? 23.157 -0.405 -13.754 1.00 95.25 244 THR A O 1
ATOM 1850 N N . THR A 1 245 ? 24.245 -1.708 -15.220 1.00 95.69 245 THR A N 1
ATOM 1851 C CA . THR A 1 245 ? 25.401 -0.805 -15.372 1.00 95.69 245 THR A CA 1
ATOM 1852 C C . THR A 1 245 ? 24.997 0.560 -15.927 1.00 95.69 245 THR A C 1
ATOM 1854 O O . THR A 1 245 ? 25.435 1.579 -15.390 1.00 95.69 245 THR A O 1
ATOM 1857 N N . LEU A 1 246 ? 24.154 0.596 -16.961 1.00 94.88 246 LEU A N 1
ATOM 1858 C CA . LEU A 1 246 ? 23.676 1.843 -17.559 1.00 94.88 246 LEU A CA 1
ATOM 1859 C C . LEU A 1 246 ? 22.827 2.635 -16.565 1.00 94.88 246 LEU A C 1
ATOM 1861 O O . LEU A 1 246 ? 23.118 3.803 -16.319 1.00 94.88 246 LEU A O 1
ATOM 1865 N N . LEU A 1 247 ? 21.852 1.993 -15.919 1.00 93.19 247 LEU A N 1
ATOM 1866 C CA . LEU A 1 247 ? 21.004 2.645 -14.924 1.00 93.19 247 LEU A CA 1
ATOM 1867 C C . LEU A 1 247 ? 21.838 3.289 -13.810 1.00 93.19 247 LEU A C 1
ATOM 1869 O O . LEU A 1 247 ? 21.666 4.468 -13.512 1.00 93.19 247 LEU A O 1
ATOM 1873 N N . MET A 1 248 ? 22.794 2.553 -13.237 1.00 90.00 248 MET A N 1
ATOM 1874 C CA . MET A 1 248 ? 23.685 3.093 -12.205 1.00 90.00 248 MET A CA 1
ATOM 1875 C C . MET A 1 248 ? 24.551 4.246 -12.726 1.00 90.00 248 MET A C 1
ATOM 1877 O O . MET A 1 248 ? 24.708 5.248 -12.028 1.00 90.00 248 MET A O 1
ATOM 1881 N N . GLY A 1 249 ? 25.096 4.126 -13.940 1.00 91.06 249 GLY A N 1
ATOM 1882 C CA . GLY A 1 249 ? 25.941 5.152 -14.552 1.00 91.06 249 GLY A CA 1
ATOM 1883 C C . GLY A 1 249 ? 25.208 6.471 -14.802 1.00 91.06 249 GLY A C 1
ATOM 1884 O O . GLY A 1 249 ? 25.751 7.533 -14.498 1.00 91.06 249 GLY A O 1
ATOM 1885 N N . PHE A 1 250 ? 23.971 6.403 -15.299 1.00 89.19 250 PHE A N 1
ATOM 1886 C CA . PHE A 1 250 ? 23.178 7.581 -15.655 1.00 89.19 250 PHE A CA 1
ATOM 1887 C C . PHE A 1 250 ? 22.342 8.134 -14.495 1.00 89.19 250 PHE A C 1
ATOM 1889 O O . PHE A 1 250 ? 22.112 9.334 -14.468 1.00 89.19 250 PHE A O 1
ATOM 1896 N N . SER A 1 251 ? 22.004 7.336 -13.472 1.00 83.25 251 SER A N 1
ATOM 1897 C CA . SER A 1 251 ? 21.168 7.743 -12.316 1.00 83.25 251 SER A CA 1
ATOM 1898 C C . SER A 1 251 ? 21.574 9.035 -11.590 1.00 83.25 251 SER A C 1
ATOM 1900 O O . SER A 1 251 ? 20.764 9.629 -10.884 1.00 83.25 251 SER A O 1
ATOM 1902 N N . ARG A 1 252 ? 22.830 9.474 -11.725 1.00 81.56 252 ARG A N 1
ATOM 1903 C CA . ARG A 1 252 ? 23.345 10.706 -11.104 1.00 81.56 252 ARG A CA 1
ATOM 1904 C C . ARG A 1 252 ? 23.086 11.962 -11.936 1.00 81.56 252 ARG A C 1
ATOM 1906 O O . ARG A 1 252 ? 23.330 13.064 -11.452 1.00 81.56 252 ARG A O 1
ATOM 1913 N N . ILE A 1 253 ? 22.652 11.801 -13.181 1.00 84.19 253 ILE A N 1
ATOM 1914 C CA . ILE A 1 253 ? 22.333 12.888 -14.098 1.00 84.19 253 ILE A CA 1
ATOM 1915 C C . ILE A 1 253 ? 20.848 13.201 -13.932 1.00 84.19 253 ILE A C 1
ATOM 1917 O O . ILE A 1 253 ? 19.993 12.346 -14.172 1.00 84.19 253 ILE A O 1
ATOM 1921 N N . LEU A 1 254 ? 20.559 14.428 -13.497 1.00 78.00 254 LEU A N 1
ATOM 1922 C CA . LEU A 1 254 ? 19.194 14.914 -13.323 1.00 78.00 254 LEU A CA 1
ATOM 1923 C C . LEU A 1 254 ? 18.426 14.807 -14.648 1.00 78.00 254 LEU A C 1
ATOM 1925 O O . LEU A 1 254 ? 18.987 15.096 -15.704 1.00 78.00 254 LEU A O 1
ATOM 1929 N N . ASP A 1 255 ? 17.171 14.366 -14.576 1.00 82.50 255 ASP A N 1
ATOM 1930 C CA . ASP A 1 255 ? 16.272 14.159 -15.721 1.00 82.50 255 ASP A CA 1
ATOM 1931 C C . ASP A 1 255 ? 16.773 13.159 -16.781 1.00 82.50 255 ASP A C 1
ATOM 1933 O O . ASP A 1 255 ? 16.198 13.064 -17.868 1.00 82.50 255 ASP A O 1
ATOM 1937 N N . SER A 1 256 ? 17.823 12.382 -16.485 1.00 89.56 256 SER A N 1
ATOM 1938 C CA . SER A 1 256 ? 18.251 11.309 -17.381 1.00 89.56 256 SER A CA 1
ATOM 1939 C C . SER A 1 256 ? 17.251 10.157 -17.380 1.00 89.56 256 SER A C 1
ATOM 1941 O O . SER A 1 256 ? 16.702 9.758 -16.350 1.00 89.56 256 SER A O 1
ATOM 1943 N N . VAL A 1 257 ? 17.041 9.602 -18.567 1.00 92.00 257 VAL A N 1
ATOM 1944 C CA . VAL A 1 257 ? 16.236 8.407 -18.793 1.00 92.00 257 VAL A CA 1
ATOM 1945 C C . VAL A 1 257 ? 17.120 7.351 -19.433 1.00 92.00 257 VAL A C 1
ATOM 1947 O O . VAL A 1 257 ? 18.013 7.682 -20.206 1.00 92.00 257 VAL A O 1
ATOM 1950 N N . VAL A 1 258 ? 16.886 6.087 -19.086 1.00 95.44 258 VAL A N 1
ATOM 1951 C CA . VAL A 1 258 ? 17.568 4.946 -19.703 1.00 95.44 258 VAL A CA 1
ATOM 1952 C C . VAL A 1 258 ? 16.503 3.956 -20.139 1.00 95.44 258 VAL A C 1
ATOM 1954 O O . VAL A 1 258 ? 15.693 3.501 -19.320 1.00 95.44 258 VAL A O 1
ATOM 1957 N N . ALA A 1 259 ? 16.503 3.622 -21.422 1.00 96.44 259 ALA A N 1
ATOM 1958 C CA . ALA A 1 259 ? 15.537 2.734 -22.036 1.00 96.44 259 ALA A CA 1
ATOM 1959 C C . ALA A 1 259 ? 16.215 1.613 -22.826 1.00 96.44 259 ALA A C 1
ATOM 1961 O O . ALA A 1 259 ? 17.263 1.798 -23.440 1.00 96.44 259 ALA A O 1
ATOM 1962 N N . ARG A 1 260 ? 15.573 0.444 -22.861 1.00 97.06 260 ARG A N 1
ATOM 1963 C CA . ARG A 1 260 ? 15.871 -0.606 -23.833 1.00 97.06 260 ARG A CA 1
ATOM 1964 C C . ARG A 1 260 ? 14.894 -0.484 -24.993 1.00 97.06 260 ARG A C 1
ATOM 1966 O O . ARG A 1 260 ? 13.678 -0.585 -24.822 1.00 97.06 260 ARG A O 1
ATOM 1973 N N . VAL A 1 261 ? 15.428 -0.245 -26.184 1.00 94.81 261 VAL A N 1
ATOM 1974 C CA . VAL A 1 261 ? 14.633 0.078 -27.377 1.00 94.81 261 VAL A CA 1
ATOM 1975 C C . VAL A 1 261 ? 14.578 -1.061 -28.391 1.00 94.81 261 VAL A C 1
ATOM 1977 O O . VAL A 1 261 ? 13.749 -1.002 -29.299 1.00 94.81 261 VAL A O 1
ATOM 1980 N N . GLY A 1 262 ? 15.434 -2.072 -28.230 1.00 92.25 262 GLY A N 1
ATOM 1981 C CA . GLY A 1 262 ? 15.557 -3.240 -29.098 1.00 92.25 262 GLY A CA 1
ATOM 1982 C C . GLY A 1 262 ? 16.090 -4.468 -28.349 1.00 92.25 262 GLY A C 1
ATOM 1983 O O . GLY A 1 262 ? 16.088 -4.517 -27.119 1.00 92.25 262 GLY A O 1
ATOM 1984 N N . GLY A 1 263 ? 16.540 -5.484 -29.092 1.00 90.56 263 GLY A N 1
ATOM 1985 C CA . GLY A 1 263 ? 17.078 -6.721 -28.510 1.00 90.56 263 GLY A CA 1
ATOM 1986 C C . GLY A 1 263 ? 18.351 -6.478 -27.692 1.00 90.56 263 GLY A C 1
ATOM 1987 O O . GLY A 1 263 ? 18.420 -6.852 -26.524 1.00 90.56 263 GLY A O 1
ATOM 1988 N N . ASP A 1 264 ? 19.317 -5.803 -28.292 1.00 93.75 264 ASP A N 1
ATOM 1989 C CA . ASP A 1 264 ? 20.636 -5.424 -27.773 1.00 93.75 264 ASP A CA 1
ATOM 1990 C C . ASP A 1 264 ? 20.823 -3.902 -27.652 1.00 93.75 264 ASP A C 1
ATOM 1992 O O . ASP A 1 264 ? 21.852 -3.449 -27.153 1.00 93.75 264 ASP A O 1
ATOM 1996 N N . GLU A 1 265 ? 19.818 -3.121 -28.052 1.00 96.38 265 GLU A N 1
ATOM 1997 C CA . GLU A 1 265 ? 19.892 -1.662 -28.156 1.00 96.38 265 GLU A CA 1
ATOM 1998 C C . GLU A 1 265 ? 19.318 -0.940 -26.923 1.00 96.38 265 GLU A C 1
ATOM 2000 O O . GLU A 1 265 ? 18.183 -1.192 -26.494 1.00 96.38 265 GLU A O 1
ATOM 2005 N N . PHE A 1 266 ? 20.072 0.037 -26.421 1.00 97.75 266 PHE A N 1
ATOM 2006 C CA . PHE A 1 266 ? 19.720 0.931 -25.319 1.00 97.75 266 PHE A CA 1
ATOM 2007 C C . PHE A 1 266 ? 19.865 2.397 -25.736 1.00 97.75 266 PHE A C 1
ATOM 2009 O O . PHE A 1 266 ? 20.649 2.736 -26.629 1.00 97.75 266 PHE A O 1
ATOM 2016 N N . THR A 1 267 ? 19.105 3.280 -25.093 1.00 94.81 267 THR A N 1
ATOM 2017 C CA . THR A 1 267 ? 19.169 4.735 -25.288 1.00 94.81 267 THR A CA 1
ATOM 2018 C C . THR A 1 267 ? 18.999 5.476 -23.973 1.00 94.81 267 THR A C 1
ATOM 2020 O O . THR A 1 267 ? 18.190 4.997 -23.145 1.00 94.81 267 THR A O 1
#

Nearest PDB structures (foldseek):
  6ob8-assembly1_A  TM=8.406E-01  e=4.934E-09  [Leptolyngbya] sp. JSC-1
  6oap-assembly1_B  TM=8.114E-01  e=1.196E-08  [Leptolyngbya] sp. JSC-1
  6ob8-assembly1_B  TM=8.181E-01  e=1.345E-08  [Leptolyngbya] sp. JSC-1
  6oaq-assembly1_B  TM=8.172E-01  e=5.881E-08  [Leptolyngbya] sp. JSC-1
  3w2z-assembly1_A-2  TM=7.996E-01  e=6.617E-08  Nostoc sp. PCC 7120 = FACHB-418

Foldseek 3Di:
DVVVLVVVLVVLLVVLLVVLPDQDDLLVNQVVLQVSLCVSQVFQKKWWWWQDPPFQKIGTQAMDHNWAPPDDGGDDPDIDGNVLPPPVPPDPPDQAKDKDFLPDPPDDPSRNVVCVRRQFGMKIKHFQAAPNHGTTIMITTHHRPDDIGDPVSRVSSVSSSVSSSVSVNVNVVVVVVCQVVFADPLQSFGEQVVVVVLVVVQPDDDPPDDHDDDDDKDFDPCLVVQCVPPNPVRSSVVQNVVSVVVCVVCVVPPSDGWYDYDDGMID

Sequence (267 aa):
MQEDDEQGRIRSLASMARALAPSGALPKLLEMAAEEACGALCAASVSVSRLRSGSLEVRTIVNVGDLGPNEERWPVDEAYLMSEFGDLNVGMDEVVTWAWDLEDPDILASERELLLQLDKGSSLSAPIIVDGQLWGEVYATRHRGEQGFDRDDIAYLEALLAILAGAISRATREESLTELAFRDPLTGLLNRRALDEAAAAAFSVPPGEHREVAVVVIDINGLKLVNDTHGHDAGDRLIQSVATTLLMGFSRILDSVVARVGGDEFT

Mean predicted aligned error: 11.07 Å

Solvent-accessible surface area (backbone atoms only — not comparable to full-atom values): 14958 Å² total; per-residue (Å²): 110,71,70,59,50,53,54,47,50,53,51,47,49,56,49,47,52,58,70,52,61,59,93,56,62,66,72,59,56,52,46,55,51,32,51,48,50,20,61,76,62,67,30,35,22,18,37,37,30,37,46,41,88,97,53,62,41,30,32,47,60,34,39,37,70,66,65,33,94,85,59,51,53,67,43,89,84,50,65,48,50,50,72,63,47,76,65,73,75,65,56,102,82,67,96,66,70,50,63,46,35,70,83,44,90,82,55,47,70,56,55,51,49,50,33,59,70,46,64,36,25,22,34,38,40,37,69,31,54,36,97,91,37,85,43,27,37,37,44,34,28,28,45,63,90,54,84,56,72,51,72,68,48,51,55,47,50,54,55,49,39,56,51,47,24,56,37,50,53,50,41,54,49,51,49,50,51,47,46,66,66,28,30,31,90,85,57,69,33,30,13,49,62,39,45,53,53,51,49,53,57,69,69,63,64,61,94,92,61,88,83,90,84,87,86,62,82,46,71,57,84,60,50,67,60,43,26,76,74,63,36,60,73,51,31,52,52,50,52,35,51,49,46,53,52,50,49,64,69,44,68,80,44,84,92,62,74,58,23,42,64,55,96,56,32,34,62

pLDDT: mean 86.62, std 12.06, range [37.44, 97.75]

Secondary structure (DSSP, 8-state):
-HHHHHHHHHHHHHHHHHHTSS---HHHHHHHHHHHHHHHTT-SEEEEEEEPTTSSEEEEEEEEES--TT--SS-SS-EEEGGGSTTTTS-TT----EEEETT-TT--HHHHHHHHHTTEEEEEEEEEEETTEEEEEEEEEEETTSPPP-HHHHHHHHHHHHHHHHHHHHHHHHHHHHHHHHB-TTT-SEEHHHHHHHHHHHH---TT---------EE-TTHHHHHHHH-HHHHHHHHHHHHHHHHHHHTTSTT---EE-SSSEE-

Radius of gyration: 24.76 Å; Cα contacts (8 Å, |Δi|>4): 396; chains: 1; bounding box: 58×53×62 Å